Protein AF-A0A6N9D1F7-F1 (afdb_monomer_lite)

Secondary structure (DSSP, 8-state):
---THHHHHHHHHHHHHS-S------TT--THHHHHHHHHTGGG-TTS-HHHHHHHHHHHHT-S-HHHHHHHHHHHHHHHHHHHH--GGGTTT-----GGGSTTHHHHHHHHHHHHHHH-S-SSTT--SSGGG--HHHHHHHHHTT-HHHHHHHHHHHHHHHHHHH-TT-HHHHHHHHHT--TT-HHHHHHHHHHTT--SHHHHHHHHHHHH-TTS-HHHHHHHHHHHHHH--HHHHHHHHHHHT-SSS-HHHHHHHHHHHHTSTTHHHHSHHHHHHHHHHTT----TT--TTS-HHHHHHHHHHHHHHHHHHHHHHHHHS----

Radius of gyration: 22.06 Å; chains: 1; bounding box: 53×46×61 Å

Foldseek 3Di:
DDDCVVVVVVLVVLVVVQPDDQDDQPPPDDALRSLVCLLRPVQQHPVQDLVNVLVQLLCQLPDPDLSSNLSSLSSLLSNLVVLLVVDPVCPVRGDNRPNVPNPCPLVSLVVVLVVLCVVCVDLPVPPPDDCPPQDPVNLVVCVVVPDPSSSSVSSLLRSLSSCLQSPLPDVVSVVSLVSSDDPVCLLSSLVSCVSSVPLDPVNLVSLLVLLPPLPRPLSSNLSSLLSLLVNADPVSLVSLLVNLPDPSHDPLSNLSSLLSQLSHPCSCVVCVVSSVVSCVVVVNDDPPVPDSPPRSVVVSVSSVVVSVVVVVVVVVVVVPPPPPD

Structure (mmCIF, N/CA/C/O backbone):
data_AF-A0A6N9D1F7-F1
#
_entry.id   AF-A0A6N9D1F7-F1
#
loop_
_atom_site.group_PDB
_atom_site.id
_atom_site.type_symbol
_atom_site.label_atom_id
_atom_site.label_alt_id
_atom_site.label_comp_id
_atom_site.label_asym_id
_atom_site.label_entity_id
_atom_site.label_seq_id
_atom_site.pdbx_PDB_ins_code
_atom_site.Cartn_x
_atom_site.Cartn_y
_atom_site.Cartn_z
_atom_site.occupancy
_atom_site.B_iso_or_equiv
_atom_site.auth_seq_id
_atom_site.auth_comp_id
_atom_site.auth_asym_id
_atom_site.auth_atom_id
_atom_site.pdbx_PDB_model_num
ATOM 1 N N . MET A 1 1 ? 9.671 -14.430 15.927 1.00 27.45 1 MET A N 1
ATOM 2 C CA . MET A 1 1 ? 8.929 -14.343 14.648 1.00 27.45 1 MET A CA 1
ATOM 3 C C . MET A 1 1 ? 9.163 -12.955 14.088 1.00 27.45 1 MET A C 1
ATOM 5 O O . MET A 1 1 ? 8.880 -12.004 14.798 1.00 27.45 1 MET A O 1
ATOM 9 N N . LYS A 1 2 ? 9.780 -12.838 12.907 1.00 26.55 2 LYS A N 1
ATOM 10 C CA . LYS A 1 2 ? 10.193 -11.550 12.329 1.00 26.55 2 LYS A CA 1
ATOM 11 C C . LYS A 1 2 ? 9.071 -10.993 11.447 1.00 26.55 2 LYS A C 1
ATOM 13 O O . LYS A 1 2 ? 8.435 -11.732 10.705 1.00 26.55 2 LYS A O 1
ATOM 18 N N . THR A 1 3 ? 8.781 -9.721 11.667 1.00 33.97 3 THR A N 1
ATOM 19 C CA . THR A 1 3 ? 7.589 -8.962 11.274 1.00 33.97 3 THR A CA 1
ATOM 20 C C . THR A 1 3 ? 7.850 -8.156 9.992 1.00 33.97 3 THR A C 1
ATOM 22 O O . THR A 1 3 ? 8.957 -7.657 9.835 1.00 33.97 3 THR A O 1
ATOM 25 N N . PRO A 1 4 ? 6.829 -7.838 9.169 1.00 37.78 4 PRO A N 1
ATOM 26 C CA . PRO A 1 4 ? 6.913 -6.849 8.076 1.00 37.78 4 PRO A CA 1
ATOM 27 C C . PRO A 1 4 ? 7.159 -5.394 8.538 1.00 37.78 4 PRO A C 1
ATOM 29 O O . PRO A 1 4 ? 7.312 -4.499 7.710 1.00 37.78 4 PRO A O 1
ATOM 32 N N . LEU A 1 5 ? 7.270 -5.154 9.853 1.00 33.47 5 LEU A N 1
ATOM 33 C CA . LEU A 1 5 ? 7.917 -3.964 10.424 1.00 33.47 5 LEU A CA 1
ATOM 34 C C . LEU A 1 5 ? 9.378 -3.856 9.944 1.00 33.47 5 LEU A C 1
ATOM 36 O O . LEU A 1 5 ? 9.895 -2.757 9.782 1.00 33.47 5 LEU A O 1
ATOM 40 N N . PHE A 1 6 ? 10.014 -4.992 9.632 1.00 35.66 6 PHE A N 1
ATOM 41 C CA . PHE A 1 6 ? 11.364 -5.055 9.092 1.00 35.66 6 PHE A CA 1
ATOM 42 C C . PHE A 1 6 ? 11.462 -4.450 7.689 1.00 35.66 6 PHE A C 1
ATOM 44 O O . PHE A 1 6 ? 12.458 -3.809 7.418 1.00 35.66 6 PHE A O 1
ATOM 51 N N . ALA A 1 7 ? 10.437 -4.514 6.828 1.00 39.94 7 ALA A N 1
ATOM 52 C CA . ALA A 1 7 ? 10.482 -3.822 5.532 1.00 39.94 7 ALA A CA 1
ATOM 53 C C . ALA A 1 7 ? 10.553 -2.293 5.709 1.00 39.94 7 ALA A C 1
ATOM 55 O O . ALA A 1 7 ? 11.339 -1.627 5.044 1.00 39.94 7 ALA A O 1
ATOM 56 N N . TRP A 1 8 ? 9.808 -1.744 6.673 1.00 40.28 8 TRP A N 1
ATOM 57 C CA . TRP A 1 8 ? 9.836 -0.318 7.014 1.00 40.28 8 TRP A CA 1
ATOM 58 C C . TRP A 1 8 ? 11.120 0.083 7.743 1.00 40.28 8 TRP A C 1
ATOM 60 O O . TRP A 1 8 ? 11.687 1.125 7.435 1.00 40.28 8 TRP A O 1
ATOM 70 N N . ILE A 1 9 ? 11.621 -0.761 8.647 1.00 36.53 9 ILE A N 1
ATOM 71 C CA . ILE A 1 9 ? 12.899 -0.565 9.345 1.00 36.53 9 ILE A CA 1
ATOM 72 C C . ILE A 1 9 ? 14.085 -0.731 8.385 1.00 36.53 9 ILE A C 1
ATOM 74 O O . ILE A 1 9 ? 15.040 0.016 8.499 1.00 36.53 9 ILE A O 1
ATOM 78 N N . VAL A 1 10 ? 14.032 -1.628 7.399 1.00 42.12 10 VAL A N 1
ATOM 79 C CA . VAL A 1 10 ? 15.048 -1.782 6.344 1.00 42.12 10 VAL A CA 1
ATOM 80 C C . VAL A 1 10 ? 15.024 -0.587 5.403 1.00 42.12 10 VAL A C 1
ATOM 82 O O . VAL A 1 10 ? 16.100 -0.126 5.041 1.00 42.12 10 VAL A O 1
ATOM 85 N N . CYS A 1 11 ? 13.847 -0.038 5.073 1.00 44.38 11 CYS A N 1
ATOM 86 C CA . CYS A 1 11 ? 13.747 1.245 4.373 1.00 44.38 11 CYS A CA 1
ATOM 87 C C . CYS A 1 11 ? 14.360 2.378 5.211 1.00 44.38 11 CYS A C 1
ATOM 89 O O . CYS A 1 11 ? 15.150 3.157 4.694 1.00 44.38 11 CYS A O 1
ATOM 91 N N . LEU A 1 12 ? 14.050 2.451 6.511 1.00 39.06 12 LEU A N 1
ATOM 92 C CA . LEU A 1 12 ? 14.567 3.483 7.415 1.00 39.06 12 LEU A CA 1
ATOM 93 C C . LEU A 1 12 ? 16.089 3.361 7.622 1.00 39.06 12 LEU A C 1
ATOM 95 O O . LEU A 1 12 ? 16.799 4.358 7.577 1.00 39.06 12 LEU A O 1
ATOM 99 N N . ILE A 1 13 ? 16.604 2.141 7.794 1.00 43.03 13 ILE A N 1
ATOM 100 C CA . ILE A 1 13 ? 18.036 1.831 7.893 1.00 43.03 13 ILE A CA 1
ATOM 101 C C . ILE A 1 13 ? 18.727 2.112 6.554 1.00 43.03 13 ILE A C 1
ATOM 103 O O . ILE A 1 13 ? 19.803 2.690 6.565 1.00 43.03 13 ILE A O 1
ATOM 107 N N . HIS A 1 14 ? 18.118 1.802 5.404 1.00 46.50 14 HIS A N 1
ATOM 108 C CA . HIS A 1 14 ? 18.659 2.187 4.092 1.00 46.50 14 HIS A CA 1
ATOM 109 C C . HIS A 1 14 ? 18.759 3.706 3.940 1.00 46.50 14 HIS A C 1
ATOM 111 O O . HIS A 1 14 ? 19.813 4.205 3.551 1.00 46.50 14 HIS A O 1
ATOM 117 N N . ILE A 1 15 ? 17.705 4.443 4.310 1.00 45.25 15 ILE A N 1
ATOM 118 C CA . ILE A 1 15 ? 17.692 5.913 4.308 1.00 45.25 15 ILE A CA 1
ATOM 119 C C . ILE A 1 15 ? 18.819 6.457 5.195 1.00 45.25 15 ILE A C 1
ATOM 121 O O . ILE A 1 15 ? 19.563 7.335 4.764 1.00 45.25 15 ILE A O 1
ATOM 125 N N . LEU A 1 16 ? 18.987 5.910 6.402 1.00 39.16 16 LEU A N 1
ATOM 126 C CA . LEU A 1 16 ? 19.985 6.367 7.373 1.00 39.16 16 LEU A CA 1
ATOM 127 C C . LEU A 1 16 ? 21.424 5.935 7.032 1.00 39.16 16 LEU A C 1
ATOM 129 O O . LEU A 1 16 ? 22.361 6.650 7.380 1.00 39.16 16 LEU A O 1
ATOM 133 N N . CYS A 1 17 ? 21.623 4.803 6.351 1.00 42.62 17 CYS A N 1
ATOM 134 C CA . CYS A 1 17 ? 22.950 4.278 6.010 1.00 42.62 17 CYS A CA 1
ATOM 135 C C . CYS A 1 17 ? 23.521 4.823 4.691 1.00 42.62 17 CYS A C 1
ATOM 137 O O . CYS A 1 17 ? 24.739 4.819 4.540 1.00 42.62 17 CYS A O 1
ATOM 139 N N . TYR A 1 18 ? 22.688 5.307 3.761 1.00 48.69 18 TYR A N 1
ATOM 140 C CA . TYR A 1 18 ? 23.135 5.846 2.463 1.00 48.69 18 TYR A CA 1
ATOM 141 C C . TYR A 1 18 ? 23.166 7.383 2.385 1.00 48.69 18 TYR A C 1
ATOM 143 O O . TYR A 1 18 ? 23.443 7.950 1.329 1.00 48.69 18 TYR A O 1
ATOM 151 N N . HIS A 1 19 ? 22.952 8.083 3.505 1.00 43.84 19 HIS A N 1
ATOM 152 C CA . HIS A 1 19 ? 23.178 9.528 3.601 1.00 43.84 19 HIS A CA 1
ATOM 153 C C . HIS A 1 19 ? 24.676 9.853 3.635 1.00 43.84 19 HIS A C 1
ATOM 155 O O . HIS A 1 19 ? 25.270 10.086 4.687 1.00 43.84 19 HIS A O 1
ATOM 161 N N . GLY A 1 20 ? 25.287 9.883 2.457 1.00 41.75 20 GLY A N 1
ATOM 162 C CA . GLY A 1 20 ? 26.641 10.381 2.282 1.00 41.75 20 GLY A CA 1
ATOM 163 C C . GLY A 1 20 ? 27.305 9.751 1.080 1.00 41.75 20 GLY A C 1
ATOM 164 O O . GLY A 1 20 ? 27.960 8.730 1.241 1.00 41.75 20 GLY A O 1
ATOM 165 N N . LEU A 1 21 ? 27.103 10.362 -0.088 1.00 42.28 21 LEU A N 1
ATOM 166 C CA . LEU A 1 21 ? 28.029 10.517 -1.219 1.00 42.28 21 LEU A CA 1
ATOM 167 C C . LEU A 1 21 ? 27.166 10.925 -2.424 1.00 42.28 21 LEU A C 1
ATOM 169 O O . LEU A 1 21 ? 26.462 10.082 -2.970 1.00 42.28 21 LEU A O 1
ATOM 173 N N . SER A 1 22 ? 27.182 12.210 -2.803 1.00 43.94 22 SER A N 1
ATOM 174 C CA . SER A 1 22 ? 26.709 12.581 -4.140 1.00 43.94 22 SER A CA 1
ATOM 175 C C . SER A 1 22 ? 27.707 12.011 -5.140 1.00 43.94 22 SER A C 1
ATOM 177 O O . SER A 1 22 ? 28.925 12.142 -4.960 1.00 43.94 22 SER A O 1
ATOM 179 N N . GLN A 1 23 ? 27.201 11.277 -6.121 1.00 52.59 23 GLN A N 1
ATOM 180 C CA . GLN A 1 23 ? 27.995 10.811 -7.242 1.00 52.59 23 GLN A CA 1
ATOM 181 C C . GLN A 1 23 ? 27.164 11.036 -8.494 1.00 52.59 23 GLN A C 1
ATOM 183 O O . GLN A 1 23 ? 26.049 10.528 -8.601 1.00 52.59 23 GLN A O 1
ATOM 188 N N . GLU A 1 24 ? 27.744 11.757 -9.454 1.00 61.41 24 GLU A N 1
ATOM 189 C CA . GLU A 1 24 ? 27.339 11.689 -10.856 1.00 61.41 24 GLU A CA 1
ATOM 190 C C . GLU A 1 24 ? 27.021 10.230 -11.221 1.00 61.41 24 GLU A C 1
ATOM 192 O O . GLU A 1 24 ? 27.699 9.324 -10.724 1.00 61.41 24 GLU A O 1
ATOM 197 N N . ILE A 1 25 ? 25.993 10.001 -12.057 1.00 68.62 25 ILE A N 1
ATOM 198 C CA . ILE A 1 25 ? 25.577 8.649 -12.478 1.00 68.62 25 ILE A CA 1
ATOM 199 C C . ILE A 1 25 ? 26.843 7.852 -12.807 1.00 68.62 25 ILE A C 1
ATOM 201 O O . ILE A 1 25 ? 27.534 8.232 -13.757 1.00 68.62 25 ILE A O 1
ATOM 205 N N . PRO A 1 26 ? 27.175 6.793 -12.042 1.00 74.50 26 PRO A N 1
ATOM 206 C CA . PRO A 1 26 ? 28.451 6.126 -12.222 1.00 74.50 26 PRO A CA 1
ATOM 207 C C . PRO A 1 26 ? 28.580 5.657 -13.672 1.00 74.50 26 PRO A C 1
ATOM 209 O O . PRO A 1 26 ? 27.752 4.883 -14.154 1.00 74.50 26 PRO A O 1
ATOM 212 N N . GLU A 1 27 ? 29.599 6.153 -14.383 1.00 71.69 27 GLU A N 1
ATOM 213 C CA . GLU A 1 27 ? 29.746 5.986 -15.842 1.00 71.69 27 GLU A CA 1
ATOM 214 C C . GLU A 1 27 ? 29.796 4.509 -16.285 1.00 71.69 27 GLU A C 1
ATOM 216 O O . GLU A 1 27 ? 29.627 4.183 -17.460 1.00 71.69 27 GLU A O 1
ATOM 221 N N . ASN A 1 28 ? 30.036 3.603 -15.336 1.00 76.81 28 ASN A N 1
ATOM 222 C CA . ASN A 1 28 ? 30.137 2.166 -15.527 1.00 76.81 28 ASN A CA 1
ATOM 223 C C . ASN A 1 28 ? 28.837 1.386 -15.262 1.00 76.81 28 ASN A C 1
ATOM 225 O O . ASN A 1 28 ? 28.817 0.188 -15.544 1.00 76.81 28 ASN A O 1
ATOM 229 N N . LEU A 1 29 ? 27.774 2.006 -14.739 1.00 80.81 29 LEU A N 1
ATOM 230 C CA . LEU A 1 29 ? 26.524 1.293 -14.468 1.00 80.81 29 LEU A CA 1
ATOM 231 C C . LEU A 1 29 ? 25.709 1.092 -15.746 1.00 80.81 29 LEU A C 1
ATOM 233 O O . LEU A 1 29 ? 25.303 2.041 -16.415 1.00 80.81 29 LEU A O 1
ATOM 237 N N . GLN A 1 30 ? 25.440 -0.171 -16.071 1.00 79.94 30 GLN A N 1
ATOM 238 C CA . GLN A 1 30 ? 24.643 -0.574 -17.228 1.00 79.94 30 GLN A CA 1
ATOM 239 C C . GLN A 1 30 ? 23.742 -1.761 -16.876 1.00 79.94 30 GLN A C 1
ATOM 241 O O . GLN A 1 30 ? 23.979 -2.485 -15.909 1.00 79.94 30 GLN A O 1
ATOM 246 N N . GLY A 1 31 ? 22.702 -1.979 -17.683 1.00 83.25 31 GLY A N 1
ATOM 247 C CA . GLY A 1 31 ? 21.787 -3.105 -17.498 1.00 83.25 31 GLY A CA 1
ATOM 248 C C . GLY A 1 31 ? 21.091 -3.066 -16.135 1.00 83.25 31 GLY A C 1
ATOM 249 O O . GLY A 1 31 ? 20.647 -2.009 -15.699 1.00 83.25 31 GLY A O 1
ATOM 250 N N . ILE A 1 32 ? 20.988 -4.216 -15.467 1.00 81.44 32 ILE A N 1
ATOM 251 C CA . ILE A 1 32 ? 20.268 -4.384 -14.190 1.00 81.44 32 ILE A CA 1
ATOM 252 C C . ILE A 1 32 ? 20.849 -3.494 -13.080 1.00 81.44 32 ILE A C 1
ATOM 254 O O . ILE A 1 32 ? 20.089 -2.876 -12.336 1.00 81.44 32 ILE A O 1
ATOM 258 N N . GLU A 1 33 ? 22.178 -3.375 -13.004 1.00 79.88 33 GLU A N 1
ATOM 259 C CA . GLU A 1 33 ? 22.868 -2.643 -11.931 1.00 79.88 33 GLU A CA 1
ATOM 260 C C . GLU A 1 33 ? 22.496 -1.154 -11.904 1.00 79.88 33 GLU A C 1
ATOM 262 O O . GLU A 1 33 ? 22.433 -0.550 -10.835 1.00 79.88 33 GLU A O 1
ATOM 267 N N . LEU A 1 34 ? 22.184 -0.572 -13.068 1.00 82.62 34 LEU A N 1
ATOM 268 C CA . LEU A 1 34 ? 21.712 0.807 -13.171 1.00 82.62 34 LEU A CA 1
ATOM 269 C C . LEU A 1 34 ? 20.355 0.997 -12.479 1.00 82.62 34 LEU A C 1
ATOM 271 O O . LEU A 1 34 ? 20.169 1.963 -11.744 1.00 82.62 34 LEU A O 1
ATOM 275 N N . TYR A 1 35 ? 19.404 0.086 -12.686 1.00 83.38 35 TYR A N 1
ATOM 276 C CA . TYR A 1 35 ? 18.068 0.198 -12.089 1.00 83.38 35 TYR A CA 1
ATOM 277 C C . TYR A 1 35 ? 18.078 -0.138 -10.597 1.00 83.38 35 TYR A C 1
ATOM 279 O O . TYR A 1 35 ? 17.362 0.500 -9.823 1.00 83.38 35 TYR A O 1
ATOM 287 N N . ASP A 1 36 ? 18.939 -1.067 -10.179 1.00 78.50 36 ASP A N 1
ATOM 288 C CA . ASP A 1 36 ? 19.201 -1.314 -8.762 1.00 78.50 36 ASP A CA 1
ATOM 289 C C . ASP A 1 36 ? 19.768 -0.056 -8.095 1.00 78.50 36 ASP A C 1
ATOM 291 O O . ASP A 1 36 ? 19.259 0.376 -7.060 1.00 78.50 36 ASP A O 1
ATOM 295 N N . TRP A 1 37 ? 20.768 0.587 -8.706 1.00 84.94 37 TRP A N 1
ATOM 296 C CA . TRP A 1 37 ? 21.299 1.859 -8.218 1.00 84.94 37 TRP A CA 1
ATOM 297 C C . TRP A 1 37 ? 20.224 2.945 -8.160 1.00 84.94 37 TRP A C 1
ATOM 299 O O . TRP A 1 37 ? 20.139 3.665 -7.162 1.00 84.94 37 TRP A O 1
ATOM 309 N N . ILE A 1 38 ? 19.345 3.016 -9.168 1.00 81.88 38 ILE A N 1
ATOM 310 C CA . ILE A 1 38 ? 18.218 3.948 -9.140 1.00 81.88 38 ILE A CA 1
ATOM 311 C C . ILE A 1 38 ? 17.366 3.715 -7.899 1.00 81.88 38 ILE A C 1
ATOM 313 O O . ILE A 1 38 ? 17.157 4.659 -7.146 1.00 81.88 38 ILE A O 1
ATOM 317 N N . GLY A 1 39 ? 16.919 2.480 -7.662 1.00 75.50 39 GLY A N 1
ATOM 318 C CA . GLY A 1 39 ? 16.033 2.143 -6.548 1.00 75.50 39 GLY A CA 1
ATOM 319 C C . GLY A 1 39 ? 16.605 2.433 -5.156 1.00 75.50 39 GLY A C 1
ATOM 320 O O . GLY A 1 39 ? 15.830 2.636 -4.226 1.00 75.50 39 GLY A O 1
ATOM 321 N N . HIS A 1 40 ? 17.931 2.479 -5.004 1.00 75.31 40 HIS A N 1
ATOM 322 C CA . HIS A 1 40 ? 18.575 2.592 -3.689 1.00 75.31 40 HIS A CA 1
ATOM 323 C C . HIS A 1 40 ? 19.302 3.919 -3.451 1.00 75.31 40 HIS A C 1
ATOM 325 O O . HIS A 1 40 ? 19.433 4.330 -2.302 1.00 75.31 40 HIS A O 1
ATOM 331 N N . GLN A 1 41 ? 19.796 4.579 -4.500 1.00 79.50 41 GLN A N 1
ATOM 332 C CA . GLN A 1 41 ? 20.660 5.759 -4.372 1.00 79.50 41 GLN A CA 1
ATOM 333 C C . GLN A 1 41 ? 20.123 6.945 -5.166 1.00 79.50 41 GLN A C 1
ATOM 335 O O . GLN A 1 41 ? 19.963 8.034 -4.608 1.00 79.50 41 GLN A O 1
ATOM 340 N N . ALA A 1 42 ? 19.755 6.735 -6.435 1.00 79.62 42 ALA A N 1
ATOM 341 C CA . ALA A 1 42 ? 19.321 7.846 -7.276 1.00 79.62 42 ALA A CA 1
ATOM 342 C C . ALA A 1 42 ? 18.046 8.510 -6.757 1.00 79.62 42 ALA A C 1
ATOM 344 O O . ALA A 1 42 ? 17.860 9.692 -6.992 1.00 79.62 42 ALA A O 1
ATOM 345 N N . ILE A 1 43 ? 17.166 7.812 -6.028 1.00 76.31 43 ILE A N 1
ATOM 346 C CA . ILE A 1 43 ? 15.931 8.414 -5.484 1.00 76.31 43 ILE A CA 1
ATOM 347 C C . ILE A 1 43 ? 16.232 9.635 -4.611 1.00 76.31 43 ILE A C 1
ATOM 349 O O . ILE A 1 43 ? 15.527 10.636 -4.722 1.00 76.31 43 ILE A O 1
ATOM 353 N N . SER A 1 44 ? 17.293 9.584 -3.809 1.00 76.12 44 SER A N 1
ATOM 354 C CA . SER A 1 44 ? 17.713 10.667 -2.913 1.00 76.12 44 SER A CA 1
ATOM 355 C C . SER A 1 44 ? 18.738 11.630 -3.520 1.00 76.12 44 SER A C 1
ATOM 357 O O . SER A 1 44 ? 19.063 12.632 -2.891 1.00 76.12 44 SER A O 1
ATOM 359 N N . ASP A 1 45 ? 19.251 11.353 -4.721 1.00 80.88 45 ASP A N 1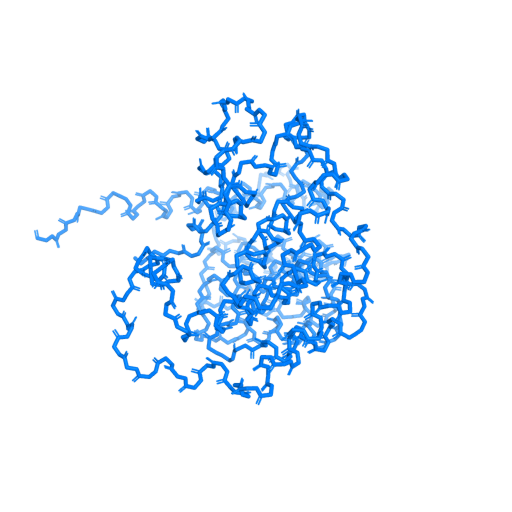
ATOM 360 C CA . ASP A 1 45 ? 20.345 12.133 -5.305 1.00 80.88 45 ASP A CA 1
ATOM 361 C C . ASP A 1 45 ? 19.871 13.417 -6.012 1.00 80.88 45 ASP A C 1
ATOM 363 O O . ASP A 1 45 ? 19.277 13.380 -7.092 1.00 80.88 45 ASP A O 1
ATOM 367 N N . VAL A 1 46 ? 20.160 14.577 -5.419 1.00 78.56 46 VAL A N 1
ATOM 368 C CA . VAL A 1 46 ? 19.791 15.899 -5.959 1.00 78.56 46 VAL A CA 1
ATOM 369 C C . VAL A 1 46 ? 20.410 16.205 -7.326 1.00 78.56 46 VAL A C 1
ATOM 371 O O . VAL A 1 46 ? 19.870 17.043 -8.048 1.00 78.56 46 VAL A O 1
ATOM 374 N N . GLU A 1 47 ? 21.514 15.550 -7.689 1.00 84.00 47 GLU A N 1
ATOM 375 C CA . GLU A 1 47 ? 22.218 15.777 -8.955 1.00 84.00 47 GLU A CA 1
ATOM 376 C C . GLU A 1 47 ? 21.529 15.057 -10.123 1.00 84.00 47 GLU A C 1
ATOM 378 O O . GLU A 1 47 ? 21.594 15.503 -11.272 1.00 84.00 47 GLU A O 1
ATOM 383 N N . VAL A 1 48 ? 20.785 13.983 -9.841 1.00 84.12 48 VAL A N 1
ATOM 384 C CA . VAL A 1 48 ? 20.011 13.266 -10.857 1.00 84.12 48 VAL A CA 1
ATOM 385 C C . VAL A 1 48 ? 18.729 14.035 -11.153 1.00 84.12 48 VAL A C 1
ATOM 387 O O . VAL A 1 48 ? 17.797 14.069 -10.345 1.00 84.12 48 VAL A O 1
ATOM 390 N N . SER A 1 49 ? 18.641 14.630 -12.342 1.00 88.69 49 SER A N 1
ATOM 391 C CA . SER A 1 49 ? 17.436 15.346 -12.767 1.00 88.69 49 SER A CA 1
ATOM 392 C C . SER A 1 49 ? 16.241 14.399 -12.974 1.00 88.69 49 SER A C 1
ATOM 394 O O . SER A 1 49 ? 16.403 13.224 -13.314 1.00 88.69 49 SER A O 1
ATOM 396 N N . ASN A 1 50 ? 15.016 14.915 -12.815 1.00 89.44 50 ASN A N 1
ATOM 397 C CA . ASN A 1 50 ? 13.801 14.150 -13.125 1.00 89.44 50 ASN A CA 1
ATOM 398 C C . ASN A 1 50 ? 13.727 13.753 -14.608 1.00 89.44 50 ASN A C 1
ATOM 400 O O . ASN A 1 50 ? 13.263 12.662 -14.910 1.00 89.44 50 ASN A O 1
ATOM 404 N N . GLU A 1 51 ? 14.210 14.595 -15.525 1.00 91.12 51 GLU A N 1
ATOM 405 C CA . GLU A 1 51 ? 14.232 14.295 -16.963 1.00 91.12 51 GLU A CA 1
ATOM 406 C C . GLU A 1 51 ? 15.140 13.099 -17.270 1.00 91.12 51 GLU A C 1
ATOM 408 O O . GLU A 1 51 ? 14.728 12.158 -17.952 1.00 91.12 51 GLU A O 1
ATOM 413 N N . THR A 1 52 ? 16.349 13.095 -16.701 1.00 90.50 52 THR A N 1
ATOM 414 C CA . THR A 1 52 ? 17.308 11.993 -16.836 1.00 90.50 52 THR A CA 1
ATOM 415 C C . THR A 1 52 ? 16.740 10.703 -16.253 1.00 90.50 52 THR A C 1
ATOM 417 O O . THR A 1 52 ? 16.724 9.676 -16.929 1.00 90.50 52 THR A O 1
ATOM 420 N N . LEU A 1 53 ? 16.223 10.759 -15.022 1.00 90.94 53 LEU A N 1
ATOM 421 C CA . LEU A 1 53 ? 15.634 9.601 -14.354 1.00 90.94 53 LEU A CA 1
ATOM 422 C C . LEU A 1 53 ? 14.451 9.029 -15.147 1.00 90.94 53 LEU A C 1
ATOM 424 O O . LEU A 1 53 ? 14.392 7.824 -15.383 1.00 90.94 53 LEU A O 1
ATOM 428 N N . ASN A 1 54 ? 13.530 9.891 -15.581 1.00 93.31 54 ASN A N 1
ATOM 429 C CA . ASN A 1 54 ? 12.345 9.485 -16.330 1.00 93.31 54 ASN A CA 1
ATOM 430 C C . ASN A 1 54 ? 12.722 8.849 -17.669 1.00 93.31 54 ASN A C 1
ATOM 432 O O . ASN A 1 54 ? 12.149 7.824 -18.018 1.00 93.31 54 ASN A O 1
ATOM 436 N N . SER A 1 55 ? 13.725 9.391 -18.365 1.00 91.44 55 SER A N 1
ATOM 437 C CA . SER A 1 55 ? 14.220 8.825 -19.626 1.00 91.44 55 SER A CA 1
ATOM 438 C C . SER A 1 55 ? 14.801 7.417 -19.438 1.00 91.44 55 SER A C 1
ATOM 440 O O . SER A 1 55 ? 14.539 6.525 -20.244 1.00 91.44 55 SER A O 1
ATOM 442 N N . ILE A 1 56 ? 15.561 7.187 -18.358 1.00 92.12 56 ILE A N 1
ATOM 443 C CA . ILE A 1 56 ? 16.125 5.861 -18.048 1.00 92.12 56 ILE A CA 1
ATOM 444 C C . ILE A 1 56 ? 15.009 4.865 -17.709 1.00 92.12 56 ILE A C 1
ATOM 446 O O . ILE A 1 56 ? 14.986 3.754 -18.234 1.00 92.12 56 ILE A O 1
ATOM 450 N N . LEU A 1 57 ? 14.062 5.261 -16.856 1.00 92.31 57 LEU A N 1
ATOM 451 C CA . LEU A 1 57 ? 12.937 4.407 -16.467 1.00 92.31 57 LEU A CA 1
ATOM 452 C C . LEU A 1 57 ? 12.011 4.100 -17.654 1.00 92.31 57 LEU A C 1
ATOM 454 O O . LEU A 1 57 ? 11.545 2.972 -17.789 1.00 92.31 57 LEU A O 1
ATOM 458 N N . GLU A 1 58 ? 11.773 5.067 -18.540 1.00 94.19 58 GLU A N 1
ATOM 459 C CA . GLU A 1 58 ? 11.018 4.862 -19.777 1.00 94.19 58 GLU A CA 1
ATOM 460 C C . GLU A 1 58 ? 11.707 3.843 -20.691 1.00 94.19 58 GLU A C 1
ATOM 462 O O . GLU A 1 58 ? 11.059 2.916 -21.184 1.00 94.19 58 GLU A O 1
ATOM 467 N N . ALA A 1 59 ? 13.024 3.967 -20.885 1.00 92.69 59 ALA A N 1
ATOM 468 C CA . ALA A 1 59 ? 13.796 3.007 -21.668 1.00 92.69 59 ALA A CA 1
ATOM 469 C C . ALA A 1 59 ? 13.728 1.595 -21.062 1.00 92.69 59 ALA A C 1
ATOM 471 O O . ALA A 1 59 ? 13.535 0.618 -21.785 1.00 92.69 59 ALA A O 1
ATOM 472 N N . GLY A 1 60 ? 13.821 1.487 -19.735 1.00 91.44 60 GLY A N 1
ATOM 473 C CA . GLY A 1 60 ? 13.736 0.218 -19.020 1.00 91.44 60 GLY A CA 1
ATOM 474 C C . GLY A 1 60 ? 12.365 -0.455 -19.103 1.00 91.44 60 GLY A C 1
ATOM 475 O O . GLY A 1 60 ? 12.281 -1.664 -19.322 1.00 91.44 60 GLY A O 1
ATOM 476 N N . LEU A 1 61 ? 11.279 0.321 -19.012 1.00 91.56 61 LEU A N 1
ATOM 477 C CA . LEU A 1 61 ? 9.908 -0.183 -19.160 1.00 91.56 61 LEU A CA 1
ATOM 478 C C . LEU A 1 61 ? 9.641 -0.734 -20.564 1.00 91.56 61 LEU A C 1
ATOM 480 O O . LEU A 1 61 ? 8.953 -1.748 -20.701 1.00 91.56 61 LEU A O 1
ATOM 484 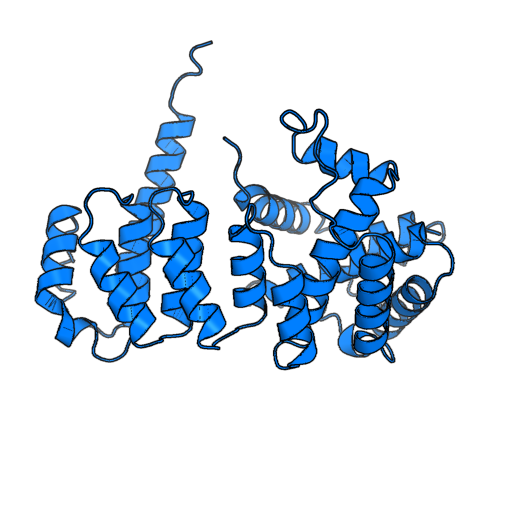N N . ASN A 1 62 ? 10.195 -0.075 -21.583 1.00 91.44 62 ASN A N 1
ATOM 485 C CA . ASN A 1 62 ? 10.047 -0.444 -22.991 1.00 91.44 62 ASN A CA 1
ATOM 486 C C . ASN A 1 62 ? 11.083 -1.477 -23.470 1.00 91.44 62 ASN A C 1
ATOM 488 O O . ASN A 1 62 ? 11.091 -1.833 -24.648 1.00 91.44 62 ASN A O 1
ATOM 492 N N . SER A 1 63 ? 11.961 -1.952 -22.584 1.00 90.31 63 SER A N 1
ATOM 493 C CA . SER A 1 63 ? 12.976 -2.946 -22.924 1.00 90.31 63 SER A CA 1
ATOM 494 C C . SER A 1 63 ? 12.347 -4.287 -23.311 1.00 90.31 63 SER A C 1
ATOM 496 O O . SER A 1 63 ? 11.444 -4.786 -22.638 1.00 90.31 63 SER A O 1
ATOM 498 N N . GLU A 1 64 ? 12.872 -4.918 -24.364 1.00 88.88 64 GLU A N 1
ATOM 499 C CA . GLU A 1 64 ? 12.551 -6.314 -24.701 1.00 88.88 64 GLU A CA 1
ATOM 500 C C . GLU A 1 64 ? 13.205 -7.308 -23.722 1.00 88.88 64 GLU A C 1
ATOM 502 O O . GLU A 1 64 ? 12.766 -8.456 -23.599 1.00 88.88 64 GLU A O 1
ATOM 507 N N . ASP A 1 65 ? 14.241 -6.866 -23.003 1.00 87.19 65 ASP A N 1
ATOM 508 C CA . ASP A 1 65 ? 14.876 -7.636 -21.940 1.00 87.19 65 ASP A CA 1
ATOM 509 C C . ASP A 1 65 ? 14.014 -7.585 -20.669 1.00 87.19 65 ASP A C 1
ATOM 511 O O . ASP A 1 65 ? 13.903 -6.554 -19.993 1.00 87.19 65 ASP A O 1
ATOM 515 N N . ARG A 1 66 ? 13.420 -8.735 -20.328 1.00 83.56 66 ARG A N 1
ATOM 516 C CA . ARG A 1 66 ? 12.562 -8.904 -19.147 1.00 83.56 66 ARG A CA 1
ATOM 517 C C . ARG A 1 66 ? 13.284 -8.619 -17.836 1.00 83.56 66 ARG A C 1
ATOM 519 O O . ARG A 1 66 ? 12.628 -8.231 -16.871 1.00 83.56 66 ARG A O 1
ATOM 526 N N . ASP A 1 67 ? 14.595 -8.814 -17.776 1.00 81.81 67 ASP A N 1
ATOM 527 C CA . ASP A 1 67 ? 15.360 -8.601 -16.553 1.00 81.81 67 ASP A CA 1
ATOM 528 C C . ASP A 1 67 ? 15.553 -7.106 -16.310 1.00 81.81 67 ASP A C 1
ATOM 530 O O . ASP A 1 67 ? 15.344 -6.633 -15.192 1.00 81.81 67 ASP A O 1
ATOM 534 N N . ILE A 1 68 ? 15.811 -6.350 -17.380 1.00 85.38 68 ILE A N 1
ATOM 535 C CA . ILE A 1 68 ? 15.807 -4.883 -17.358 1.00 85.38 68 ILE A CA 1
ATOM 536 C C . ILE A 1 68 ? 14.419 -4.354 -16.980 1.00 85.38 68 ILE A C 1
ATOM 538 O O . ILE A 1 68 ? 14.309 -3.516 -16.082 1.00 85.38 68 ILE A O 1
ATOM 542 N N . GLN A 1 69 ? 13.351 -4.865 -17.598 1.00 87.44 69 GLN A N 1
ATOM 543 C CA . GLN A 1 69 ? 11.986 -4.441 -17.273 1.00 87.44 69 GLN A CA 1
ATOM 544 C C . GLN A 1 69 ? 11.643 -4.735 -15.802 1.00 87.44 69 GLN A C 1
ATOM 546 O O . GLN A 1 69 ? 11.096 -3.880 -15.107 1.00 87.44 69 GLN A O 1
ATOM 551 N N . SER A 1 70 ? 12.022 -5.907 -15.284 1.00 83.38 70 SER A N 1
ATOM 552 C CA . SER A 1 70 ? 11.821 -6.276 -13.878 1.00 83.38 70 SER A CA 1
ATOM 553 C C . SER A 1 70 ? 12.599 -5.372 -12.917 1.00 83.38 70 SER A C 1
ATOM 555 O O . SER A 1 70 ? 12.045 -4.945 -11.903 1.00 83.38 70 SER A O 1
ATOM 557 N N . ALA A 1 71 ? 13.862 -5.063 -13.219 1.00 82.62 71 ALA A N 1
ATOM 558 C CA . ALA A 1 71 ? 14.674 -4.162 -12.402 1.00 82.62 71 ALA A CA 1
ATOM 559 C C . ALA A 1 71 ? 14.092 -2.736 -12.407 1.00 82.62 71 ALA A C 1
ATOM 561 O O . ALA A 1 71 ? 13.989 -2.092 -11.364 1.00 82.62 71 ALA A O 1
ATOM 562 N N . THR A 1 72 ? 13.585 -2.291 -13.560 1.00 88.75 72 THR A N 1
ATOM 563 C CA . THR A 1 72 ? 12.875 -1.011 -13.707 1.00 88.75 72 THR A CA 1
ATOM 564 C C . THR A 1 72 ? 11.618 -0.948 -12.842 1.00 88.75 72 THR A C 1
ATOM 566 O O . THR A 1 72 ? 11.382 0.046 -12.155 1.00 88.75 72 THR A O 1
ATOM 569 N N . LEU A 1 73 ? 10.819 -2.021 -12.822 1.00 88.00 73 LEU A N 1
ATOM 570 C CA . LEU A 1 73 ? 9.667 -2.120 -11.926 1.00 88.00 73 LEU A CA 1
ATOM 571 C C . LEU A 1 73 ? 10.103 -2.039 -10.459 1.00 88.00 73 LEU A C 1
ATOM 573 O O . LEU A 1 73 ? 9.475 -1.319 -9.689 1.00 88.00 73 LEU A O 1
ATOM 577 N N . GLY A 1 74 ? 11.191 -2.716 -10.077 1.00 83.12 74 GLY A N 1
ATOM 578 C CA . GLY A 1 74 ? 11.778 -2.617 -8.737 1.00 83.12 74 GLY A CA 1
ATOM 579 C C . GLY A 1 74 ? 12.143 -1.181 -8.352 1.00 83.12 74 GLY A C 1
ATOM 580 O O . GLY A 1 74 ? 11.756 -0.718 -7.279 1.00 83.12 74 GLY A O 1
ATOM 581 N N . ALA A 1 75 ? 12.800 -0.446 -9.250 1.00 85.19 75 ALA A N 1
ATOM 582 C CA . ALA A 1 75 ? 13.124 0.966 -9.056 1.00 85.19 75 ALA A CA 1
ATOM 583 C C . ALA A 1 75 ? 11.865 1.833 -8.859 1.00 85.19 75 ALA A C 1
ATOM 585 O O . ALA A 1 75 ? 11.792 2.625 -7.917 1.00 85.19 75 ALA A O 1
ATOM 586 N N . LEU A 1 76 ? 10.834 1.642 -9.691 1.00 88.56 76 LEU A N 1
ATOM 587 C CA . LEU A 1 76 ? 9.543 2.325 -9.541 1.00 88.56 76 LEU A CA 1
ATOM 588 C C . LEU A 1 76 ? 8.851 1.974 -8.216 1.00 88.56 76 LEU A C 1
ATOM 590 O O . LEU A 1 76 ? 8.249 2.851 -7.595 1.00 88.56 76 LEU A O 1
ATOM 594 N N . ALA A 1 77 ? 8.956 0.720 -7.764 1.00 84.38 77 ALA A N 1
ATOM 595 C CA . ALA A 1 77 ? 8.441 0.273 -6.472 1.00 84.38 77 ALA A CA 1
ATOM 596 C C . ALA A 1 77 ? 9.068 1.079 -5.337 1.00 84.38 77 ALA A C 1
ATOM 598 O O . ALA A 1 77 ? 8.349 1.637 -4.510 1.00 84.38 77 ALA A O 1
ATOM 599 N N . TRP A 1 78 ? 10.395 1.195 -5.334 1.00 80.62 78 TRP A N 1
ATOM 600 C CA . TRP A 1 78 ? 11.110 1.979 -4.337 1.00 80.62 78 TRP A CA 1
ATOM 601 C C . TRP A 1 78 ? 10.671 3.440 -4.361 1.00 80.62 78 TRP A C 1
ATOM 603 O O . TRP A 1 78 ? 10.266 3.965 -3.327 1.00 80.62 78 TRP A O 1
ATOM 613 N N . ILE A 1 79 ? 10.614 4.070 -5.538 1.00 84.81 79 ILE A N 1
ATOM 614 C CA . ILE A 1 79 ? 10.125 5.453 -5.670 1.00 84.81 79 ILE A CA 1
ATOM 615 C C . ILE A 1 79 ? 8.706 5.589 -5.098 1.00 84.81 79 ILE A C 1
ATOM 617 O O . ILE A 1 79 ? 8.399 6.566 -4.412 1.00 84.81 79 ILE A O 1
ATOM 621 N N . SER A 1 80 ? 7.841 4.597 -5.331 1.00 83.38 80 SER A N 1
ATOM 622 C CA . SER A 1 80 ? 6.480 4.583 -4.793 1.00 83.38 80 SER A CA 1
ATOM 623 C C . SER A 1 80 ? 6.452 4.490 -3.261 1.00 83.38 80 SER A C 1
ATOM 625 O O . SER A 1 80 ? 5.714 5.234 -2.615 1.00 83.38 80 SER A O 1
ATOM 627 N N . VAL A 1 81 ? 7.319 3.663 -2.663 1.00 78.81 81 VAL A N 1
ATOM 628 C CA . VAL A 1 81 ? 7.472 3.549 -1.206 1.00 78.81 81 VAL A CA 1
ATOM 629 C C . VAL A 1 81 ? 7.865 4.900 -0.625 1.00 78.81 81 VAL A C 1
ATOM 631 O O . VAL A 1 81 ? 7.152 5.419 0.235 1.00 78.81 81 VAL A O 1
ATOM 634 N N . TYR A 1 82 ? 8.921 5.513 -1.154 1.00 77.56 82 TYR A N 1
ATOM 635 C CA . TYR A 1 82 ? 9.384 6.819 -0.702 1.00 77.56 82 TYR A CA 1
ATOM 636 C C . TYR A 1 82 ? 8.305 7.909 -0.836 1.00 77.56 82 TYR A C 1
ATOM 638 O O . TYR A 1 82 ? 8.076 8.674 0.101 1.00 77.56 82 TYR A O 1
ATOM 646 N N . LYS A 1 83 ? 7.565 7.942 -1.954 1.00 82.50 83 LYS A N 1
ATOM 647 C CA . LYS A 1 83 ? 6.440 8.876 -2.140 1.00 82.50 83 LYS A CA 1
ATOM 648 C C . LYS A 1 83 ? 5.314 8.632 -1.129 1.00 82.50 83 LYS A C 1
ATOM 650 O O . LYS A 1 83 ? 4.720 9.587 -0.634 1.00 82.50 83 LYS A O 1
ATOM 655 N N . SER A 1 84 ? 5.025 7.372 -0.799 1.00 75.31 84 SER A N 1
ATOM 656 C CA . SER A 1 84 ? 3.963 7.006 0.148 1.00 75.31 84 SER A CA 1
ATOM 657 C C . SER A 1 84 ? 4.286 7.355 1.605 1.00 75.31 84 SER A C 1
ATOM 659 O O . SER A 1 84 ? 3.367 7.560 2.399 1.00 75.31 84 SER A O 1
ATOM 661 N N . MET A 1 85 ? 5.575 7.443 1.950 1.00 70.44 85 MET A N 1
ATOM 662 C CA . MET A 1 85 ? 6.033 7.738 3.306 1.00 70.44 85 MET A CA 1
ATOM 663 C C . MET A 1 85 ? 5.700 9.168 3.747 1.00 70.44 85 MET A C 1
ATOM 665 O O . MET A 1 85 ? 5.523 9.380 4.943 1.00 70.44 85 MET A O 1
ATOM 669 N N . ASN A 1 86 ? 5.562 10.116 2.806 1.00 64.81 86 ASN A N 1
ATOM 670 C CA . ASN A 1 86 ? 5.146 11.505 3.056 1.00 64.81 86 ASN A CA 1
ATOM 671 C C . ASN A 1 86 ? 5.775 12.093 4.337 1.00 64.81 86 ASN A C 1
ATOM 673 O O . ASN A 1 86 ? 5.044 12.553 5.211 1.00 64.81 86 ASN A O 1
ATOM 677 N N . LEU A 1 87 ? 7.104 11.980 4.476 1.00 62.44 87 LEU A N 1
ATOM 678 C CA . LEU A 1 87 ? 7.859 12.310 5.691 1.00 62.44 87 LEU A CA 1
ATOM 679 C C . LEU A 1 87 ? 8.159 13.818 5.750 1.00 62.44 87 LEU A C 1
ATOM 681 O O . LEU A 1 87 ? 9.174 14.242 5.195 1.00 62.44 87 LEU A O 1
ATOM 685 N N . PRO A 1 88 ? 7.352 14.636 6.454 1.00 53.12 88 PRO A N 1
ATOM 686 C CA . PRO A 1 88 ? 7.477 16.097 6.406 1.00 53.12 88 PRO A CA 1
ATOM 687 C C . PRO A 1 88 ? 8.764 16.577 7.092 1.00 53.12 88 PRO A C 1
ATOM 689 O O . PRO A 1 88 ? 9.348 17.597 6.742 1.00 53.12 88 PRO A O 1
ATOM 692 N N . GLU A 1 89 ? 9.250 15.807 8.068 1.00 52.78 89 GLU A N 1
ATOM 693 C CA . GLU A 1 89 ? 10.466 16.099 8.836 1.00 52.78 89 GLU A CA 1
ATOM 694 C C . GLU A 1 89 ? 11.758 15.889 8.023 1.00 52.78 89 GLU A C 1
ATOM 696 O O . GLU A 1 89 ? 12.836 16.328 8.432 1.00 52.78 89 GLU A O 1
ATOM 701 N N . TYR A 1 90 ? 11.651 15.261 6.846 1.00 53.75 90 TYR A N 1
ATOM 702 C CA . TYR A 1 90 ? 12.768 14.933 5.960 1.00 53.75 90 TYR A CA 1
ATOM 703 C C . TYR A 1 90 ? 12.672 15.621 4.591 1.00 53.75 90 TYR A C 1
ATOM 705 O O . TYR A 1 90 ? 13.492 15.336 3.720 1.00 53.75 90 TYR A O 1
ATOM 713 N N . ASP A 1 91 ? 11.757 16.584 4.418 1.00 54.84 91 ASP A N 1
ATOM 714 C CA . ASP A 1 91 ? 11.574 17.351 3.171 1.00 54.84 91 ASP A CA 1
ATOM 715 C C . ASP A 1 91 ? 12.880 17.979 2.649 1.00 54.84 91 ASP A C 1
ATOM 717 O O . ASP A 1 91 ? 13.066 18.138 1.447 1.00 54.84 91 ASP A O 1
ATOM 721 N N . ARG A 1 92 ? 13.837 18.288 3.535 1.00 52.25 92 ARG A N 1
ATOM 722 C CA . ARG A 1 92 ? 15.150 18.843 3.155 1.00 52.25 92 ARG A CA 1
ATOM 723 C C . ARG A 1 92 ? 16.111 17.844 2.492 1.00 52.25 92 ARG A C 1
ATOM 725 O O . ARG A 1 92 ? 17.129 18.271 1.961 1.00 52.25 92 ARG A O 1
ATOM 732 N N . PHE A 1 93 ? 15.825 16.545 2.561 1.00 55.38 93 PHE A N 1
ATOM 733 C CA . PHE A 1 93 ? 16.665 15.473 2.009 1.00 55.38 93 PHE A CA 1
ATOM 734 C C . PHE A 1 93 ? 15.967 14.679 0.906 1.00 55.38 93 PHE A C 1
ATOM 736 O O . PHE A 1 93 ? 16.567 13.783 0.315 1.00 55.38 93 PHE A O 1
ATOM 743 N N . TYR A 1 94 ? 14.697 14.980 0.636 1.00 65.75 94 TYR A N 1
ATOM 744 C CA . TYR A 1 94 ? 13.910 14.222 -0.312 1.00 65.75 94 TYR A CA 1
ATOM 745 C C . TYR A 1 94 ? 13.820 14.947 -1.651 1.00 65.75 94 TYR A C 1
ATOM 747 O O . TYR A 1 94 ? 13.224 16.018 -1.767 1.00 65.75 94 TYR A O 1
ATOM 755 N N . VAL A 1 95 ? 14.389 14.341 -2.693 1.00 72.00 95 VAL A N 1
ATOM 756 C CA . VAL A 1 95 ? 14.173 14.809 -4.060 1.00 72.00 95 VAL A CA 1
ATOM 757 C C . VAL A 1 95 ? 12.809 14.317 -4.510 1.00 72.00 95 VAL A C 1
ATOM 759 O O . VAL A 1 95 ? 12.584 13.117 -4.665 1.00 72.00 95 VAL A O 1
ATOM 762 N N . GLN A 1 96 ? 11.883 15.245 -4.747 1.00 79.62 96 GLN A N 1
ATOM 763 C CA . GLN A 1 96 ? 10.583 14.890 -5.298 1.00 79.62 96 GLN A CA 1
ATOM 764 C C . GLN A 1 96 ? 10.757 14.306 -6.708 1.00 79.62 96 GLN A C 1
ATOM 766 O O . GLN A 1 96 ? 11.002 15.022 -7.685 1.00 79.62 96 GLN A O 1
ATOM 771 N N . ARG A 1 97 ? 10.604 12.982 -6.807 1.00 84.06 97 ARG A N 1
ATOM 772 C CA . ARG A 1 97 ? 10.624 12.257 -8.077 1.00 84.06 97 ARG A CA 1
ATOM 773 C C . ARG A 1 97 ? 9.283 12.377 -8.781 1.00 84.06 97 ARG A C 1
ATOM 775 O O . ARG A 1 97 ? 8.251 11.989 -8.234 1.00 84.06 97 ARG A O 1
ATOM 782 N N . MET A 1 98 ? 9.317 12.918 -9.995 1.00 86.75 98 MET A N 1
ATOM 783 C CA . MET A 1 98 ? 8.140 13.159 -10.834 1.00 86.75 98 MET A CA 1
ATOM 784 C C . MET A 1 98 ? 7.995 12.067 -11.898 1.00 86.75 98 MET A C 1
ATOM 786 O O . MET A 1 98 ? 7.872 12.354 -13.088 1.00 86.75 98 MET A O 1
ATOM 790 N N . VAL A 1 99 ? 8.033 10.800 -11.476 1.00 89.19 99 VAL A N 1
ATOM 791 C CA . VAL A 1 99 ? 7.936 9.660 -12.405 1.00 89.19 99 VAL A CA 1
ATOM 792 C C . VAL A 1 99 ? 6.573 9.559 -13.078 1.00 89.19 99 VAL A C 1
ATOM 794 O O . VAL A 1 99 ? 6.478 9.021 -14.170 1.00 89.19 99 VAL A O 1
ATOM 797 N N . GLU A 1 100 ? 5.526 10.160 -12.508 1.00 88.19 100 GLU A N 1
ATOM 798 C CA . GLU A 1 100 ? 4.228 10.312 -13.175 1.00 88.19 100 GLU A CA 1
ATOM 799 C C . GLU A 1 100 ? 4.294 11.089 -14.506 1.00 88.19 100 GLU A C 1
ATOM 801 O O . GLU A 1 100 ? 3.328 11.058 -15.266 1.00 88.19 100 GLU A O 1
ATOM 806 N N . GLN A 1 101 ? 5.408 11.778 -14.790 1.00 91.50 101 GLN A N 1
ATOM 807 C CA . GLN A 1 101 ? 5.661 12.470 -16.057 1.00 91.50 101 GLN A CA 1
ATOM 808 C C . GLN A 1 101 ? 6.250 11.558 -17.142 1.00 91.50 101 GLN A C 1
ATOM 810 O O . GLN A 1 101 ? 6.364 12.000 -18.283 1.00 91.50 101 GLN A O 1
ATOM 815 N N . ILE A 1 102 ? 6.623 10.313 -16.816 1.00 93.25 102 ILE A N 1
ATOM 816 C CA . ILE A 1 102 ? 7.037 9.327 -17.819 1.00 93.25 102 ILE A CA 1
ATOM 817 C C . ILE A 1 102 ? 5.867 9.117 -18.799 1.00 93.25 102 ILE A C 1
ATOM 819 O O . ILE A 1 102 ? 4.760 8.768 -18.360 1.00 93.25 102 ILE A O 1
ATOM 823 N N . PRO A 1 103 ? 6.072 9.320 -20.114 1.00 92.75 103 PRO A N 1
ATOM 824 C CA . PRO A 1 103 ? 5.026 9.136 -21.109 1.00 92.75 103 PRO A CA 1
ATOM 825 C C . PRO A 1 103 ? 4.396 7.743 -21.031 1.00 92.75 103 PRO A C 1
ATOM 827 O O . PRO A 1 103 ? 5.090 6.731 -20.974 1.00 92.75 103 PRO A O 1
ATOM 830 N N . ALA A 1 104 ? 3.061 7.699 -21.024 1.00 93.25 104 ALA A N 1
ATOM 831 C CA . ALA A 1 104 ? 2.276 6.463 -20.991 1.00 93.25 104 ALA A CA 1
ATOM 832 C C . ALA A 1 104 ? 2.643 5.490 -19.846 1.00 93.25 104 ALA A C 1
ATOM 834 O O . ALA A 1 104 ? 2.396 4.289 -19.957 1.00 93.25 104 ALA A O 1
ATOM 835 N N . LEU A 1 105 ? 3.219 5.978 -18.734 1.00 95.12 105 LEU A N 1
ATOM 836 C CA . LEU A 1 105 ? 3.636 5.132 -17.609 1.00 95.12 105 LEU A CA 1
ATOM 837 C C . LEU A 1 105 ? 2.508 4.214 -17.134 1.00 95.12 105 LEU A C 1
ATOM 839 O O . LEU A 1 105 ? 2.703 3.009 -16.984 1.00 95.12 105 LEU A O 1
ATOM 843 N N . LYS A 1 106 ? 1.320 4.782 -16.907 1.00 96.06 106 LYS A N 1
ATOM 844 C CA . LYS A 1 106 ? 0.150 4.035 -16.442 1.00 96.06 106 LYS A CA 1
ATOM 845 C C . LYS A 1 106 ? -0.229 2.938 -17.434 1.00 96.06 106 LYS A C 1
ATOM 847 O O . LYS A 1 106 ? -0.404 1.789 -17.039 1.00 96.06 106 LYS A O 1
ATOM 852 N N . GLU A 1 107 ? -0.346 3.288 -18.710 1.00 96.31 107 GLU A N 1
ATOM 853 C CA . GLU A 1 107 ? -0.724 2.372 -19.783 1.00 96.31 107 GLU A CA 1
ATOM 854 C C . GLU A 1 107 ? 0.300 1.238 -19.931 1.00 96.31 107 GLU A C 1
ATOM 856 O O . GLU A 1 107 ? -0.095 0.075 -20.022 1.00 96.31 107 GLU A O 1
ATOM 861 N N . ASN A 1 108 ? 1.596 1.549 -19.847 1.00 94.94 108 ASN A N 1
ATOM 862 C CA . ASN A 1 108 ? 2.678 0.566 -19.886 1.00 94.94 108 ASN A CA 1
ATOM 863 C C . ASN A 1 108 ? 2.609 -0.397 -18.694 1.00 94.94 108 ASN A C 1
ATOM 865 O O . ASN A 1 108 ? 2.663 -1.612 -18.878 1.00 94.94 108 ASN A O 1
ATOM 869 N N . LEU A 1 109 ? 2.425 0.116 -17.474 1.00 94.75 109 LEU A N 1
ATOM 870 C CA . LEU A 1 109 ? 2.282 -0.713 -16.273 1.00 94.75 109 LEU A CA 1
ATOM 871 C C . LEU A 1 109 ? 1.065 -1.646 -16.361 1.00 94.75 109 LEU A C 1
ATOM 873 O O . LEU A 1 109 ? 1.178 -2.831 -16.045 1.00 94.75 109 LEU A O 1
ATOM 877 N N . ILE A 1 110 ? -0.079 -1.143 -16.836 1.00 94.81 110 ILE A N 1
ATOM 878 C CA . ILE A 1 110 ? -1.288 -1.950 -17.062 1.00 94.81 110 ILE A CA 1
ATOM 879 C C . ILE A 1 110 ? -1.036 -3.011 -18.140 1.00 94.81 110 ILE A C 1
ATOM 881 O O . ILE A 1 110 ? -1.429 -4.166 -17.980 1.00 94.81 110 ILE A O 1
ATOM 885 N N . GLN A 1 111 ? -0.355 -2.662 -19.230 1.00 93.56 111 GLN A N 1
ATOM 886 C CA . GLN A 1 111 ? -0.023 -3.618 -20.281 1.00 93.56 111 GLN A CA 1
ATOM 887 C C . GLN A 1 111 ? 0.887 -4.739 -19.761 1.00 93.56 111 GLN A C 1
ATOM 889 O O . GLN A 1 111 ? 0.625 -5.910 -20.046 1.00 93.56 111 GLN A O 1
ATOM 894 N N . ILE A 1 112 ? 1.920 -4.405 -18.983 1.00 90.75 112 ILE A N 1
ATOM 895 C CA . ILE A 1 112 ? 2.825 -5.388 -18.371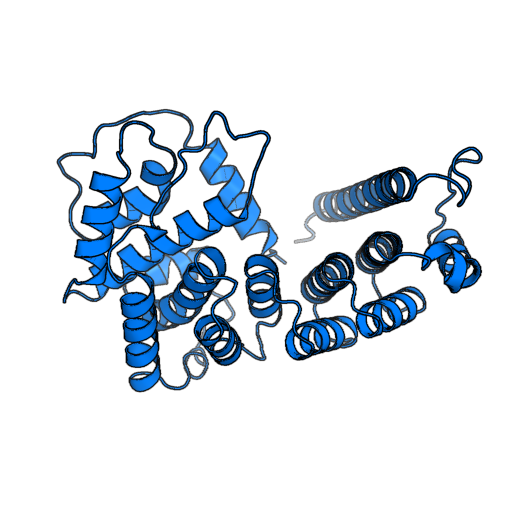 1.00 90.75 112 ILE A CA 1
ATOM 896 C C . ILE A 1 112 ? 2.050 -6.285 -17.397 1.00 90.75 112 ILE A C 1
ATOM 898 O O . ILE A 1 112 ? 2.196 -7.508 -17.439 1.00 90.75 112 ILE A O 1
ATOM 902 N N . TRP A 1 113 ? 1.171 -5.707 -16.570 1.00 90.50 113 TRP A N 1
ATOM 903 C CA . TRP A 1 113 ? 0.272 -6.458 -15.688 1.00 90.50 113 TRP A CA 1
ATOM 904 C C . TRP A 1 113 ? -0.557 -7.486 -16.460 1.00 90.50 113 TRP A C 1
ATOM 906 O O . TRP A 1 113 ? -0.539 -8.677 -16.150 1.00 90.50 113 TRP A O 1
ATOM 916 N N . GLU A 1 114 ? -1.234 -7.046 -17.518 1.00 90.50 114 GLU A N 1
ATOM 917 C CA . GLU A 1 114 ? -2.082 -7.895 -18.352 1.00 90.50 114 GLU A CA 1
ATOM 918 C C . GLU A 1 114 ? -1.303 -9.011 -19.053 1.00 90.50 114 GLU A C 1
ATOM 920 O O . GLU A 1 114 ? -1.779 -10.145 -19.173 1.00 90.50 114 GLU A O 1
ATOM 925 N N . GLN A 1 115 ? -0.090 -8.715 -19.521 1.00 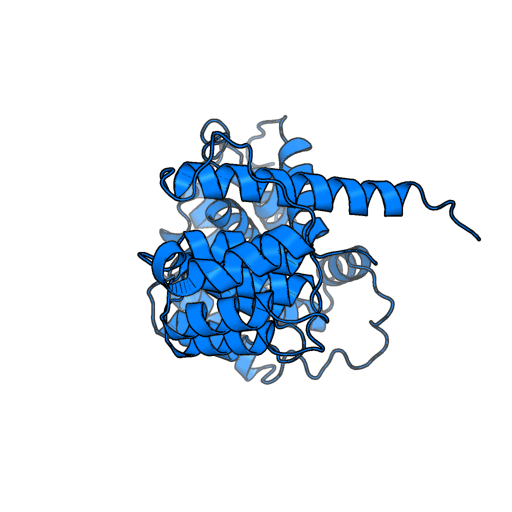88.31 115 GLN A N 1
ATOM 926 C CA . GLN A 1 115 ? 0.795 -9.710 -20.119 1.00 88.31 115 GLN A CA 1
ATOM 927 C C . GLN A 1 115 ? 1.229 -10.761 -19.092 1.00 88.31 115 GLN A C 1
ATOM 929 O O . GLN A 1 115 ? 1.153 -11.958 -19.386 1.00 88.31 115 GLN A O 1
ATOM 934 N N . ASN A 1 116 ? 1.620 -10.337 -17.888 1.00 83.75 116 ASN A N 1
ATOM 935 C CA . ASN A 1 116 ? 1.988 -11.236 -16.796 1.00 83.75 116 ASN A CA 1
ATOM 936 C C . ASN A 1 116 ? 0.802 -12.103 -16.369 1.00 83.75 116 ASN A C 1
ATOM 938 O O . ASN A 1 116 ? 0.953 -13.315 -16.216 1.00 83.75 116 ASN A O 1
ATOM 942 N N . ARG A 1 117 ? -0.396 -11.516 -16.291 1.00 84.31 117 ARG A N 1
ATOM 943 C CA . ARG A 1 117 ? -1.642 -12.227 -15.992 1.00 84.31 117 ARG A CA 1
ATOM 944 C C . ARG A 1 117 ? -1.981 -13.293 -17.023 1.00 84.31 117 ARG A C 1
ATOM 946 O O . ARG A 1 117 ? -2.352 -14.404 -16.663 1.00 84.31 117 ARG A O 1
ATOM 953 N N . LYS A 1 118 ? -1.812 -13.004 -18.313 1.00 85.44 118 LYS A N 1
ATOM 954 C CA . LYS A 1 118 ? -2.037 -13.996 -19.379 1.00 85.44 118 LYS A CA 1
ATOM 955 C C . LYS A 1 118 ? -1.030 -15.145 -19.335 1.00 85.44 118 LYS A C 1
ATOM 957 O O . LYS A 1 118 ? -1.393 -16.278 -19.637 1.00 85.44 118 LYS A O 1
ATOM 962 N N . GLN A 1 119 ? 0.223 -14.858 -18.988 1.00 82.00 119 GLN A N 1
ATOM 963 C CA . GLN A 1 119 ? 1.287 -15.865 -18.920 1.00 82.00 119 GLN A CA 1
ATOM 964 C C . GLN A 1 119 ? 1.201 -16.719 -17.649 1.00 82.00 119 GLN A C 1
ATOM 966 O O . GLN A 1 119 ? 1.544 -17.901 -17.679 1.00 82.00 119 GLN A O 1
ATOM 971 N N . GLN A 1 120 ? 0.726 -16.137 -16.549 1.00 74.31 120 GLN A N 1
ATOM 972 C CA . GLN A 1 120 ? 0.575 -16.795 -15.261 1.00 74.31 120 GLN A CA 1
ATOM 973 C C . GLN A 1 120 ? -0.717 -16.309 -14.580 1.00 74.31 120 GLN A C 1
ATOM 975 O O . GLN A 1 120 ? -0.666 -15.384 -13.773 1.00 74.31 120 GLN A O 1
ATOM 980 N N . PRO A 1 121 ? -1.877 -16.919 -14.894 1.00 67.56 121 PRO A N 1
ATOM 981 C CA . PRO A 1 121 ? -3.186 -16.451 -14.424 1.00 67.56 121 PRO A CA 1
ATOM 982 C C . PRO A 1 121 ? -3.390 -16.593 -12.916 1.00 67.56 121 PRO A C 1
ATOM 984 O O . PRO A 1 121 ? -4.246 -15.914 -12.359 1.00 67.56 121 PRO A O 1
ATOM 987 N N . ASP A 1 122 ? -2.591 -17.437 -12.260 1.00 69.12 122 ASP A N 1
ATOM 988 C CA . ASP A 1 122 ? -2.486 -17.464 -10.808 1.00 69.12 122 ASP A CA 1
ATOM 989 C C . ASP A 1 122 ? -0.999 -17.395 -10.399 1.00 69.12 122 ASP A C 1
ATOM 991 O O . ASP A 1 122 ? -0.261 -18.384 -10.530 1.00 69.12 122 ASP A O 1
ATOM 995 N N . PRO A 1 123 ? -0.511 -16.225 -9.951 1.00 59.88 123 PRO A N 1
ATOM 996 C CA . PRO A 1 123 ? 0.873 -16.067 -9.505 1.00 59.88 123 PRO A CA 1
ATOM 997 C C . PRO A 1 123 ? 1.163 -16.801 -8.192 1.00 59.88 123 PRO A C 1
ATOM 999 O O . PRO A 1 123 ? 2.328 -17.032 -7.854 1.00 59.88 123 PRO A O 1
ATOM 1002 N N . TRP A 1 124 ? 0.113 -17.187 -7.468 1.00 63.00 124 TRP A N 1
ATOM 1003 C CA . TRP A 1 124 ? 0.177 -17.759 -6.133 1.00 63.00 124 TRP A CA 1
ATOM 1004 C C . TRP A 1 124 ? 0.221 -19.291 -6.158 1.00 63.00 124 TRP A C 1
ATOM 1006 O O . TRP A 1 124 ? 0.823 -19.892 -5.273 1.00 63.00 124 TRP A O 1
ATOM 1016 N N . ILE A 1 125 ? -0.304 -19.932 -7.211 1.00 54.88 125 ILE A N 1
ATOM 1017 C CA . ILE A 1 125 ? -0.375 -21.405 -7.353 1.00 54.88 125 ILE A CA 1
ATOM 1018 C C . ILE A 1 125 ? 0.996 -22.114 -7.480 1.00 54.88 125 ILE A C 1
ATOM 1020 O O . ILE A 1 125 ? 1.058 -23.337 -7.441 1.00 54.88 125 ILE A O 1
ATOM 1024 N N . LYS A 1 126 ? 2.132 -21.407 -7.582 1.00 50.12 126 LYS A N 1
ATOM 1025 C CA . LYS A 1 126 ? 3.460 -22.044 -7.769 1.00 50.12 126 LYS A CA 1
ATOM 1026 C C . LYS A 1 126 ? 4.453 -21.951 -6.609 1.00 50.12 126 LYS A C 1
ATOM 1028 O O . LYS A 1 126 ? 5.579 -22.412 -6.773 1.00 50.12 126 LYS A O 1
ATOM 1033 N N . ALA A 1 127 ? 4.065 -21.450 -5.439 1.00 49.28 127 ALA A N 1
ATOM 1034 C CA . ALA A 1 127 ? 4.921 -21.519 -4.246 1.00 49.28 127 ALA A CA 1
ATOM 1035 C C . ALA A 1 127 ? 4.782 -22.857 -3.474 1.00 49.28 127 ALA A C 1
ATOM 1037 O O . ALA A 1 127 ? 5.007 -22.907 -2.271 1.00 49.28 127 ALA A O 1
ATOM 1038 N N . GLU A 1 128 ? 4.376 -23.946 -4.142 1.00 43.38 128 GLU A N 1
ATOM 1039 C CA . GLU A 1 128 ? 4.042 -25.237 -3.510 1.00 43.38 128 GLU A CA 1
ATOM 1040 C C . GLU A 1 128 ? 5.234 -26.184 -3.256 1.00 43.38 128 GLU A C 1
ATOM 1042 O O . GLU A 1 128 ? 5.021 -27.334 -2.880 1.00 43.38 128 GLU A O 1
ATOM 1047 N N . SER A 1 129 ? 6.493 -25.757 -3.386 1.00 44.69 129 SER A N 1
ATOM 1048 C CA . SER A 1 129 ? 7.618 -26.626 -3.001 1.00 44.69 129 SER A CA 1
ATOM 1049 C C . SER A 1 129 ? 8.730 -25.870 -2.272 1.00 44.69 129 SER A C 1
ATOM 1051 O O . SER A 1 129 ? 9.448 -25.081 -2.882 1.00 44.69 129 SER A O 1
ATOM 1053 N N . ASP A 1 130 ? 8.869 -26.168 -0.976 1.00 43.84 130 ASP A N 1
ATOM 1054 C CA . ASP A 1 130 ? 10.047 -25.953 -0.114 1.00 43.84 130 ASP A CA 1
ATOM 1055 C C . ASP A 1 130 ? 10.410 -24.527 0.344 1.00 43.84 130 ASP A C 1
ATOM 1057 O O . ASP A 1 130 ? 11.506 -24.309 0.857 1.00 43.84 130 ASP A O 1
ATOM 1061 N N . THR A 1 131 ? 9.518 -23.536 0.247 1.00 48.19 131 THR A N 1
ATOM 1062 C CA . THR A 1 131 ? 9.856 -22.152 0.653 1.00 48.19 131 THR A CA 1
ATOM 1063 C C . THR A 1 131 ? 9.425 -21.762 2.066 1.00 48.19 131 THR A C 1
ATOM 1065 O O . THR A 1 131 ? 9.631 -20.614 2.453 1.00 48.19 131 THR A O 1
ATOM 1068 N N . THR A 1 132 ? 8.858 -22.670 2.868 1.00 45.88 132 THR A N 1
ATOM 1069 C CA . THR A 1 132 ? 8.476 -22.368 4.265 1.00 45.88 132 THR A CA 1
ATOM 1070 C C . THR A 1 132 ? 9.664 -21.991 5.159 1.00 45.88 132 THR A C 1
ATOM 1072 O O . THR A 1 132 ? 9.445 -21.387 6.205 1.00 45.88 132 THR A O 1
ATOM 1075 N N . ASP A 1 133 ? 10.896 -22.273 4.719 1.00 45.53 133 ASP A N 1
ATOM 1076 C CA . ASP A 1 133 ? 12.136 -21.980 5.451 1.00 45.53 133 ASP A CA 1
ATOM 1077 C C . ASP A 1 133 ? 12.994 -20.864 4.826 1.00 45.53 133 ASP A C 1
ATOM 1079 O O . ASP A 1 133 ? 14.051 -20.522 5.365 1.00 45.53 133 ASP A O 1
ATOM 1083 N N . LEU A 1 134 ? 12.574 -20.263 3.704 1.00 44.41 134 LEU A N 1
ATOM 1084 C CA . LEU A 1 134 ? 13.313 -19.135 3.136 1.00 44.41 134 LEU A CA 1
ATOM 1085 C C . LEU A 1 134 ? 13.016 -17.882 3.962 1.00 44.41 134 LEU A C 1
ATOM 1087 O O . LEU A 1 134 ? 11.899 -17.366 3.976 1.00 44.41 134 LEU A O 1
ATOM 1091 N N . ASN A 1 135 ? 14.034 -17.390 4.666 1.00 49.25 135 ASN A N 1
ATOM 1092 C CA . ASN A 1 135 ? 13.972 -16.068 5.272 1.00 49.25 135 ASN A CA 1
ATOM 1093 C C . ASN A 1 135 ? 13.895 -14.985 4.172 1.00 49.25 135 ASN A C 1
ATOM 1095 O O . ASN A 1 135 ? 14.218 -15.227 3.009 1.00 49.25 135 ASN A O 1
ATOM 1099 N N . GLU A 1 136 ? 13.445 -13.783 4.532 1.00 46.81 136 GLU A N 1
ATOM 1100 C CA . GLU A 1 136 ? 13.238 -12.663 3.594 1.00 46.81 136 GLU A CA 1
ATOM 1101 C C . GLU A 1 136 ? 14.492 -12.340 2.762 1.00 46.81 136 GLU A C 1
ATOM 1103 O O . GLU A 1 136 ? 14.391 -12.007 1.584 1.00 46.81 136 GLU A O 1
ATOM 1108 N N . GLU A 1 137 ? 15.677 -12.512 3.350 1.00 46.88 137 GLU A N 1
ATOM 1109 C CA . GLU A 1 137 ? 16.969 -12.336 2.686 1.00 46.88 137 GLU A CA 1
ATOM 1110 C C . GLU A 1 137 ? 17.201 -13.382 1.588 1.00 46.88 137 GLU A C 1
ATOM 1112 O O . GLU A 1 137 ? 17.658 -13.042 0.501 1.00 46.88 137 GLU A O 1
ATOM 1117 N N . ALA A 1 138 ? 16.811 -14.638 1.813 1.00 52.66 138 ALA A N 1
ATOM 1118 C CA . ALA A 1 138 ? 16.867 -15.675 0.794 1.00 52.66 138 ALA A CA 1
ATOM 1119 C C . ALA A 1 138 ? 15.863 -15.410 -0.337 1.00 52.66 138 ALA A C 1
ATOM 1121 O O . ALA A 1 138 ? 16.215 -15.582 -1.497 1.00 52.66 138 ALA A O 1
ATOM 1122 N N . VAL A 1 139 ? 14.659 -14.909 -0.042 1.00 52.69 139 VAL A N 1
ATOM 1123 C CA . VAL A 1 139 ? 13.704 -14.481 -1.085 1.00 52.69 139 VAL A CA 1
ATOM 1124 C C . VAL A 1 139 ? 14.284 -13.332 -1.917 1.00 52.69 139 VAL A C 1
ATOM 1126 O O . VAL A 1 139 ? 14.239 -13.375 -3.145 1.00 52.69 139 VAL A O 1
ATOM 1129 N N . PHE A 1 140 ? 14.897 -12.339 -1.268 1.00 50.25 140 PHE A N 1
ATOM 1130 C CA . PHE A 1 140 ? 15.533 -11.204 -1.939 1.00 50.25 140 PHE A CA 1
ATOM 1131 C C . PHE A 1 140 ? 16.729 -11.635 -2.802 1.00 50.25 140 PHE A C 1
ATOM 1133 O O . PHE A 1 140 ? 16.872 -11.201 -3.946 1.00 50.25 140 PHE A O 1
ATOM 1140 N N . MET A 1 141 ? 17.558 -12.551 -2.297 1.00 52.84 141 MET A N 1
ATOM 1141 C CA . MET A 1 141 ? 18.671 -13.136 -3.047 1.00 52.84 141 MET A CA 1
ATOM 1142 C C . MET A 1 141 ? 18.190 -14.009 -4.211 1.00 52.84 141 MET A C 1
ATOM 1144 O O . MET A 1 141 ? 18.815 -14.010 -5.265 1.00 52.84 141 MET A O 1
ATOM 1148 N N . GLU A 1 142 ? 17.068 -14.712 -4.075 1.00 57.16 142 GLU A N 1
ATOM 1149 C CA . GLU A 1 142 ? 16.470 -15.501 -5.157 1.00 57.16 142 GLU A CA 1
ATOM 1150 C C . GLU A 1 142 ? 15.854 -14.627 -6.263 1.00 57.16 142 GLU A C 1
ATOM 1152 O O . GLU A 1 142 ? 15.972 -14.961 -7.447 1.00 57.16 142 GLU A O 1
ATOM 1157 N N . ILE A 1 143 ? 15.273 -13.475 -5.903 1.00 52.22 143 ILE A N 1
ATOM 1158 C CA . ILE A 1 143 ? 14.866 -12.429 -6.856 1.00 52.22 143 ILE A CA 1
ATOM 1159 C C . ILE A 1 143 ? 16.098 -11.903 -7.604 1.00 52.22 143 ILE A C 1
ATOM 1161 O O . ILE A 1 143 ? 16.105 -11.868 -8.838 1.00 52.22 143 ILE A O 1
ATOM 1165 N N . ARG A 1 144 ? 17.167 -11.571 -6.868 1.00 52.62 144 ARG A N 1
ATOM 1166 C CA . ARG A 1 144 ? 18.430 -11.057 -7.422 1.00 52.62 144 ARG A CA 1
ATOM 1167 C C . ARG A 1 144 ? 19.140 -12.066 -8.331 1.00 52.62 144 ARG A C 1
ATOM 1169 O O . ARG A 1 144 ? 19.695 -11.684 -9.354 1.00 52.62 144 ARG A O 1
ATOM 1176 N N . ASN A 1 145 ? 19.071 -13.356 -8.006 1.00 58.28 145 ASN A N 1
ATOM 1177 C CA . ASN A 1 145 ? 19.664 -14.444 -8.793 1.00 58.28 145 ASN A CA 1
ATOM 1178 C C . ASN A 1 145 ? 18.835 -14.828 -10.032 1.00 58.28 145 ASN A C 1
ATOM 1180 O O . ASN A 1 145 ? 19.169 -15.776 -10.743 1.00 58.28 145 ASN A O 1
ATOM 1184 N N . GLY A 1 146 ? 17.751 -14.103 -10.313 1.00 48.91 146 GLY A N 1
ATOM 1185 C CA . GLY A 1 146 ? 17.095 -14.143 -11.608 1.00 48.91 146 GLY A CA 1
ATOM 1186 C C . GLY A 1 146 ? 16.130 -15.307 -11.836 1.00 48.91 146 GLY A C 1
ATOM 1187 O O . GLY A 1 146 ? 15.713 -15.504 -12.983 1.00 48.91 146 GLY A O 1
ATOM 1188 N N . ARG A 1 147 ? 15.726 -16.061 -10.799 1.00 57.44 147 ARG A N 1
ATOM 1189 C CA . ARG A 1 147 ? 14.745 -17.147 -10.972 1.00 57.44 147 ARG A CA 1
ATOM 1190 C C . ARG A 1 147 ? 13.378 -16.583 -11.386 1.00 57.44 147 ARG A C 1
ATOM 1192 O O . ARG A 1 147 ? 12.794 -15.725 -10.729 1.00 57.44 147 ARG A O 1
ATOM 1199 N N . THR A 1 148 ? 12.840 -17.114 -12.483 1.00 52.78 148 THR A N 1
ATOM 1200 C CA . THR A 1 148 ? 11.647 -16.612 -13.192 1.00 52.78 148 THR A CA 1
ATOM 1201 C C . THR A 1 148 ? 10.353 -16.621 -12.376 1.00 52.78 148 THR A C 1
ATOM 1203 O O . THR A 1 148 ? 9.494 -15.774 -12.608 1.00 52.78 148 THR A O 1
ATOM 1206 N N . VAL A 1 149 ? 10.209 -17.532 -11.407 1.00 49.41 149 VAL A N 1
ATOM 1207 C CA . VAL A 1 149 ? 9.004 -17.626 -10.558 1.00 49.41 149 VAL A CA 1
ATOM 1208 C C . VAL A 1 149 ? 8.872 -16.407 -9.638 1.00 49.41 149 VAL A C 1
ATOM 1210 O O . VAL A 1 149 ? 7.778 -15.867 -9.488 1.00 49.41 149 VAL A O 1
ATOM 1213 N N . TRP A 1 150 ? 9.992 -15.915 -9.103 1.00 52.19 150 TRP A N 1
ATOM 1214 C CA . TRP A 1 150 ? 10.006 -14.752 -8.218 1.00 52.19 150 TRP A CA 1
ATOM 1215 C C . TRP A 1 150 ? 9.888 -13.433 -8.980 1.00 52.19 150 TRP A C 1
ATOM 1217 O O . TRP A 1 150 ? 9.234 -12.524 -8.490 1.00 52.19 150 TRP A O 1
ATOM 1227 N N . LYS A 1 151 ? 10.419 -13.340 -10.209 1.00 56.97 151 LYS A N 1
ATOM 1228 C CA . LYS A 1 151 ? 10.234 -12.163 -11.086 1.00 56.97 151 LYS A CA 1
ATOM 1229 C C . LYS A 1 151 ? 8.761 -11.909 -11.413 1.00 56.97 151 LYS A C 1
ATOM 1231 O O . LYS A 1 151 ? 8.301 -10.772 -11.360 1.00 56.97 151 LYS A O 1
ATOM 1236 N N . ALA A 1 152 ? 8.009 -12.972 -11.706 1.00 54.72 152 ALA A N 1
ATOM 1237 C CA . ALA A 1 152 ? 6.573 -12.863 -11.927 1.00 54.72 152 ALA A CA 1
ATOM 1238 C C . ALA A 1 152 ? 5.860 -12.409 -10.643 1.00 54.72 152 ALA A C 1
ATOM 1240 O O . ALA A 1 152 ? 5.180 -11.388 -10.661 1.00 54.72 152 ALA A O 1
ATOM 1241 N N . GLN A 1 153 ? 6.072 -13.097 -9.515 1.00 61.59 153 GLN A N 1
ATOM 1242 C CA . GLN A 1 153 ? 5.470 -12.721 -8.226 1.00 61.59 153 GLN A CA 1
ATOM 1243 C C . GLN A 1 153 ? 5.830 -11.293 -7.792 1.00 61.59 153 GLN A C 1
ATOM 1245 O O . GLN A 1 153 ? 4.977 -10.577 -7.276 1.00 61.59 153 GLN A O 1
ATOM 1250 N N . TRP A 1 154 ? 7.056 -10.847 -8.066 1.00 66.25 154 TRP A N 1
ATOM 1251 C CA . TRP A 1 154 ? 7.501 -9.482 -7.816 1.00 66.25 154 TRP A CA 1
ATOM 1252 C C . TRP A 1 154 ? 6.700 -8.473 -8.637 1.00 66.25 154 TRP A C 1
ATOM 1254 O O . TRP A 1 154 ? 6.105 -7.566 -8.068 1.00 66.25 154 TRP A O 1
ATOM 1264 N N . ALA A 1 155 ? 6.564 -8.670 -9.953 1.00 62.25 155 ALA A N 1
ATOM 1265 C CA . ALA A 1 155 ? 5.749 -7.789 -10.791 1.00 62.25 155 ALA A CA 1
ATOM 1266 C C . ALA A 1 155 ? 4.273 -7.742 -10.343 1.00 62.25 155 ALA A C 1
ATOM 1268 O O . ALA A 1 155 ? 3.651 -6.678 -10.382 1.00 62.25 155 ALA A O 1
ATOM 1269 N N . TRP A 1 156 ? 3.735 -8.867 -9.857 1.00 71.00 156 TRP A N 1
ATOM 1270 C CA . TRP A 1 156 ? 2.378 -8.966 -9.309 1.00 71.00 156 TRP A CA 1
ATOM 1271 C C . TRP A 1 156 ? 2.162 -8.148 -8.025 1.00 71.00 156 TRP A C 1
ATOM 1273 O O . TRP A 1 156 ? 1.046 -7.718 -7.746 1.00 71.00 156 TRP A O 1
ATOM 1283 N N . LEU A 1 157 ? 3.220 -7.901 -7.254 1.00 73.44 157 LEU A N 1
ATOM 1284 C CA . LEU A 1 157 ? 3.189 -7.066 -6.051 1.00 73.44 157 LEU A CA 1
ATOM 1285 C C . LEU A 1 157 ? 3.504 -5.604 -6.365 1.00 73.44 157 LEU A C 1
ATOM 1287 O O . LEU A 1 157 ? 2.854 -4.680 -5.872 1.00 73.44 157 LEU A O 1
ATOM 1291 N N . THR A 1 158 ? 4.512 -5.405 -7.206 1.00 82.06 158 THR A N 1
ATOM 1292 C CA . THR A 1 158 ? 5.099 -4.109 -7.505 1.00 82.06 158 THR A CA 1
ATOM 1293 C C . THR A 1 158 ? 4.189 -3.249 -8.366 1.00 82.06 158 THR A C 1
ATOM 1295 O O . THR A 1 158 ? 4.006 -2.076 -8.056 1.00 82.06 158 THR A O 1
ATOM 1298 N N . ILE A 1 159 ? 3.583 -3.803 -9.421 1.00 90.00 159 ILE A N 1
ATOM 1299 C CA . ILE A 1 159 ? 2.762 -3.002 -10.338 1.00 90.00 159 ILE A CA 1
ATOM 1300 C C . ILE A 1 159 ? 1.547 -2.392 -9.618 1.00 90.00 159 ILE A C 1
ATOM 1302 O O . ILE A 1 159 ? 1.377 -1.175 -9.719 1.00 90.00 159 ILE A O 1
ATOM 1306 N N . PRO A 1 160 ? 0.746 -3.145 -8.834 1.00 89.88 160 PRO A N 1
ATOM 1307 C CA . PRO A 1 160 ? -0.336 -2.552 -8.051 1.00 89.88 160 PRO A CA 1
ATOM 1308 C C . PRO A 1 160 ? 0.155 -1.485 -7.066 1.00 89.88 160 PRO A C 1
ATOM 1310 O O . PRO A 1 160 ? -0.489 -0.449 -6.938 1.00 89.88 160 PRO A O 1
ATOM 1313 N N . ALA A 1 161 ? 1.300 -1.692 -6.403 1.00 87.50 161 ALA A N 1
ATOM 1314 C CA . ALA A 1 161 ? 1.867 -0.718 -5.466 1.00 87.50 161 ALA A CA 1
ATOM 1315 C C . ALA A 1 161 ? 2.273 0.598 -6.153 1.00 87.50 161 ALA A C 1
ATOM 1317 O O . ALA A 1 161 ? 1.950 1.686 -5.671 1.00 87.50 161 ALA A O 1
ATOM 1318 N N . VAL A 1 162 ? 2.922 0.506 -7.314 1.00 90.25 162 VAL A N 1
ATOM 1319 C CA . VAL A 1 162 ? 3.292 1.666 -8.132 1.00 90.25 162 VAL A CA 1
ATOM 1320 C C . VAL A 1 162 ? 2.028 2.372 -8.621 1.00 90.25 162 VAL A C 1
ATOM 1322 O O . VAL A 1 162 ? 1.837 3.558 -8.352 1.00 90.25 162 VAL A O 1
ATOM 1325 N N . LEU A 1 163 ? 1.118 1.641 -9.269 1.00 93.31 163 LEU A N 1
ATOM 1326 C CA . LEU A 1 163 ? -0.118 2.200 -9.813 1.00 93.31 163 LEU A CA 1
ATOM 1327 C C . LEU A 1 163 ? -0.951 2.904 -8.740 1.00 93.31 163 LEU A C 1
ATOM 1329 O O . LEU A 1 163 ? -1.411 4.021 -8.963 1.00 93.31 163 LEU A O 1
ATOM 1333 N N . VAL A 1 164 ? -1.116 2.288 -7.568 1.00 90.94 164 VAL A N 1
ATOM 1334 C CA . VAL A 1 164 ? -1.947 2.852 -6.503 1.00 90.94 164 VAL A CA 1
ATOM 1335 C C . VAL A 1 164 ? -1.324 4.097 -5.866 1.00 90.94 164 VAL A C 1
ATOM 1337 O O . VAL A 1 164 ? -2.045 4.975 -5.398 1.00 90.94 164 VAL A O 1
ATOM 1340 N N . THR A 1 165 ? 0.005 4.210 -5.894 1.00 88.56 165 THR A N 1
ATOM 1341 C CA . THR A 1 165 ? 0.725 5.384 -5.389 1.00 88.56 165 THR A CA 1
ATOM 1342 C C . THR A 1 165 ? 0.585 6.585 -6.324 1.00 88.56 165 THR A C 1
ATOM 1344 O O . THR A 1 165 ? 0.358 7.703 -5.862 1.00 88.56 165 THR A O 1
ATOM 1347 N N . PHE A 1 166 ? 0.718 6.376 -7.637 1.00 90.06 166 PHE A N 1
ATOM 1348 C CA . PHE A 1 166 ? 0.720 7.470 -8.619 1.00 90.06 166 PHE A CA 1
ATOM 1349 C C . PHE A 1 166 ? -0.671 7.796 -9.175 1.00 90.06 166 PHE A C 1
ATOM 1351 O O . PHE A 1 166 ? -0.929 8.942 -9.536 1.00 90.06 166 PHE A O 1
ATOM 1358 N N . TYR A 1 167 ? -1.585 6.824 -9.191 1.00 92.56 167 TYR A N 1
ATOM 1359 C CA . TYR A 1 167 ? -2.924 6.952 -9.771 1.00 92.56 167 TYR A CA 1
ATOM 1360 C C . TYR A 1 167 ? -4.030 6.451 -8.816 1.00 92.56 167 TYR A C 1
ATOM 1362 O O . TYR A 1 167 ? -4.880 5.652 -9.212 1.00 92.56 167 TYR A O 1
ATOM 1370 N N . PRO A 1 168 ? -4.083 6.930 -7.555 1.00 88.94 168 PRO A N 1
ATOM 1371 C CA . PRO A 1 168 ? -4.979 6.394 -6.520 1.00 88.94 168 PRO A CA 1
ATOM 1372 C C . PRO A 1 168 ? -6.476 6.564 -6.816 1.00 88.94 168 PRO A C 1
ATOM 1374 O O . PRO A 1 168 ? -7.301 5.918 -6.179 1.00 88.94 168 PRO A O 1
ATOM 1377 N N . GLN A 1 169 ? -6.848 7.448 -7.744 1.00 87.12 169 GLN A N 1
ATOM 1378 C CA . GLN A 1 169 ? -8.246 7.735 -8.097 1.00 87.12 169 GLN A CA 1
ATOM 1379 C C . GLN A 1 169 ? -8.698 7.042 -9.390 1.00 87.12 169 GLN A C 1
ATOM 1381 O O . GLN A 1 169 ? -9.843 7.217 -9.802 1.00 87.12 169 GLN A O 1
ATOM 1386 N N . ASP A 1 170 ? -7.817 6.288 -10.053 1.00 90.50 170 ASP A N 1
ATOM 1387 C CA . ASP A 1 170 ? -8.152 5.629 -11.313 1.00 90.50 170 ASP A CA 1
ATOM 1388 C C . ASP A 1 170 ? -8.921 4.316 -11.051 1.00 90.50 170 ASP A C 1
ATOM 1390 O O . ASP A 1 170 ? -8.401 3.429 -10.368 1.00 90.50 170 ASP A O 1
ATOM 1394 N N . PRO A 1 171 ? -10.145 4.150 -11.587 1.00 88.62 171 PRO A N 1
ATOM 1395 C CA . PRO A 1 171 ? -10.950 2.954 -11.348 1.00 88.62 171 PRO A CA 1
ATOM 1396 C C . PRO A 1 171 ? -10.306 1.674 -11.900 1.00 88.62 171 PRO A C 1
ATOM 1398 O O . PRO A 1 171 ? -10.464 0.617 -11.298 1.00 88.62 171 PRO A O 1
ATOM 1401 N N . VAL A 1 172 ? -9.523 1.752 -12.983 1.00 92.69 172 VAL A N 1
ATOM 1402 C CA . VAL A 1 172 ? -8.816 0.580 -13.528 1.00 92.69 172 VAL A CA 1
ATOM 1403 C C . VAL A 1 172 ? -7.747 0.101 -12.548 1.00 92.69 172 VAL A C 1
ATOM 1405 O O . VAL A 1 172 ? -7.566 -1.097 -12.343 1.00 92.69 172 VAL A O 1
ATOM 1408 N N . VAL A 1 173 ? -7.071 1.035 -11.874 1.00 91.75 173 VAL A N 1
ATOM 1409 C CA . VAL A 1 173 ? -6.110 0.704 -10.813 1.00 91.75 173 VAL A CA 1
ATOM 1410 C C . VAL A 1 173 ? -6.812 0.044 -9.630 1.00 91.75 173 VAL A C 1
ATOM 1412 O O . VAL A 1 173 ? -6.251 -0.857 -9.006 1.00 91.75 173 VAL A O 1
ATOM 1415 N N . HIS A 1 174 ? -8.054 0.434 -9.333 1.00 88.44 174 HIS A N 1
ATOM 1416 C CA . HIS A 1 174 ? -8.828 -0.194 -8.263 1.00 88.44 174 HIS A CA 1
ATOM 1417 C C . HIS A 1 174 ? -9.163 -1.649 -8.575 1.00 88.44 174 HIS A C 1
ATOM 1419 O O . HIS A 1 174 ? -9.066 -2.498 -7.686 1.00 88.44 174 HIS A O 1
ATOM 1425 N N . ASP A 1 175 ? -9.514 -1.937 -9.826 1.00 89.88 175 ASP A N 1
ATOM 1426 C CA . ASP A 1 175 ? -9.759 -3.300 -10.290 1.00 89.88 175 ASP A CA 1
ATOM 1427 C C . ASP A 1 175 ? -8.480 -4.141 -10.212 1.00 89.88 175 ASP A C 1
ATOM 1429 O O . ASP A 1 175 ? -8.505 -5.226 -9.631 1.00 89.88 175 ASP A O 1
ATOM 1433 N N . ILE A 1 176 ? -7.340 -3.602 -10.658 1.00 90.44 176 ILE A N 1
ATOM 1434 C CA . ILE A 1 176 ? -6.032 -4.273 -10.566 1.00 90.44 176 ILE A CA 1
ATOM 1435 C C . ILE A 1 176 ? -5.660 -4.595 -9.115 1.00 90.44 176 ILE A C 1
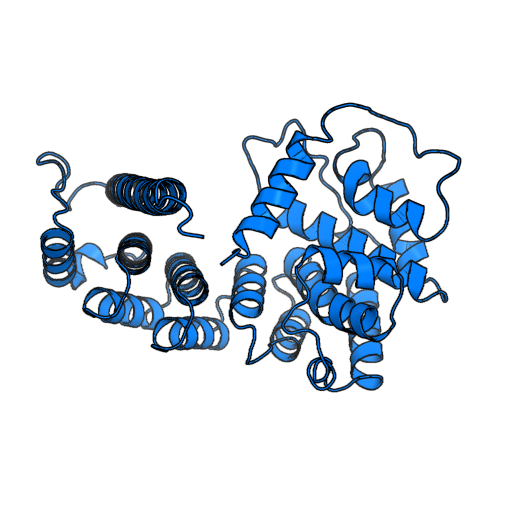ATOM 1437 O O . ILE A 1 176 ? -5.245 -5.715 -8.827 1.00 90.44 176 ILE A O 1
ATOM 1441 N N . VAL A 1 177 ? -5.834 -3.660 -8.174 1.00 87.56 177 VAL A N 1
ATOM 1442 C CA . VAL A 1 177 ? -5.556 -3.912 -6.746 1.00 87.56 177 VAL A CA 1
ATOM 1443 C C . VAL A 1 177 ? -6.426 -5.046 -6.201 1.00 87.56 177 VAL A C 1
ATOM 1445 O O . VAL A 1 177 ? -5.960 -5.840 -5.380 1.00 87.56 177 VAL A O 1
ATOM 1448 N N . TRP A 1 178 ? -7.675 -5.157 -6.660 1.00 87.06 178 TRP A N 1
ATOM 1449 C CA . TRP A 1 178 ? -8.536 -6.267 -6.265 1.00 87.06 178 TRP A CA 1
ATOM 1450 C C . TRP A 1 178 ? -8.179 -7.591 -6.917 1.00 87.06 178 TRP A C 1
ATOM 1452 O O . TRP A 1 178 ? -8.287 -8.621 -6.260 1.00 87.06 178 TRP A O 1
ATOM 1462 N N . GLU A 1 179 ? -7.746 -7.585 -8.169 1.00 86.06 179 GLU A N 1
ATOM 1463 C CA . GLU A 1 179 ? -7.238 -8.786 -8.832 1.00 86.06 179 GLU A CA 1
ATOM 1464 C C . GLU A 1 179 ? -5.919 -9.264 -8.212 1.00 86.06 179 GLU A C 1
ATOM 1466 O O . GLU A 1 179 ? -5.693 -10.465 -8.087 1.00 86.06 179 GLU A O 1
ATOM 1471 N N . ALA A 1 180 ? -5.077 -8.333 -7.756 1.00 80.81 180 ALA A N 1
ATOM 1472 C CA . ALA A 1 180 ? -3.834 -8.614 -7.043 1.00 80.81 180 ALA A CA 1
ATOM 1473 C C . ALA A 1 180 ? -4.052 -9.193 -5.635 1.00 80.81 180 ALA A C 1
ATOM 1475 O O . ALA A 1 180 ? -3.101 -9.638 -4.989 1.00 80.81 180 ALA A O 1
ATOM 1476 N N . GLN A 1 181 ? -5.285 -9.153 -5.119 1.00 78.81 181 GLN A N 1
ATOM 1477 C CA . GLN A 1 181 ? -5.590 -9.596 -3.769 1.00 78.81 181 GLN A CA 1
ATOM 1478 C C . GLN A 1 181 ? -5.266 -11.082 -3.592 1.00 78.81 181 GLN A C 1
ATOM 1480 O O . GLN A 1 181 ? -5.880 -11.951 -4.208 1.00 78.81 181 GLN A O 1
ATOM 1485 N N . HIS A 1 182 ? -4.389 -11.387 -2.636 1.00 71.69 182 HIS A N 1
ATOM 1486 C CA . HIS A 1 182 ? -4.134 -12.761 -2.229 1.00 71.69 182 HIS A CA 1
ATOM 1487 C C . HIS A 1 182 ? -4.916 -13.109 -0.954 1.00 71.69 182 HIS A C 1
ATOM 1489 O O . HIS A 1 182 ? -4.711 -12.477 0.087 1.00 71.69 182 HIS A O 1
ATOM 1495 N N . PRO A 1 183 ? -5.753 -14.165 -0.969 1.00 69.12 183 PRO A N 1
ATOM 1496 C CA . PRO A 1 183 ? -6.430 -14.653 0.233 1.00 69.12 183 PRO A CA 1
ATOM 1497 C C . PRO A 1 183 ? -5.505 -14.985 1.416 1.00 69.12 183 PRO A C 1
ATOM 1499 O O . PRO A 1 183 ? -5.947 -14.898 2.559 1.00 69.12 183 PRO A O 1
ATOM 1502 N N . GLN A 1 184 ? -4.245 -15.357 1.157 1.00 69.25 184 GLN A N 1
ATOM 1503 C CA . GLN A 1 184 ? -3.270 -15.734 2.188 1.00 69.25 184 GLN A CA 1
ATOM 1504 C C . GLN A 1 184 ? -2.400 -14.559 2.660 1.00 69.25 184 GLN A C 1
ATOM 1506 O O . GLN A 1 184 ? -1.755 -14.667 3.699 1.00 69.25 184 GLN A O 1
ATOM 1511 N N . GLN A 1 185 ? -2.412 -13.421 1.954 1.00 75.69 185 GLN A N 1
ATOM 1512 C CA . GLN A 1 185 ? -1.629 -12.230 2.312 1.00 75.69 185 GLN A CA 1
ATOM 1513 C C . GLN A 1 185 ? -2.521 -10.990 2.494 1.00 75.69 185 GLN A C 1
ATOM 1515 O O . GLN A 1 185 ? -2.341 -9.976 1.817 1.00 75.69 185 GLN A O 1
ATOM 1520 N N . PRO A 1 186 ? -3.486 -11.015 3.433 1.00 84.06 186 PRO A N 1
ATOM 1521 C CA . PRO A 1 186 ? -4.409 -9.898 3.635 1.00 84.06 186 PRO A CA 1
ATOM 1522 C C . PRO A 1 186 ? -3.706 -8.583 4.004 1.00 84.06 186 PRO A C 1
ATOM 1524 O O . PRO A 1 186 ? -4.208 -7.513 3.669 1.00 84.06 186 PRO A O 1
ATOM 1527 N N . LEU A 1 187 ? -2.536 -8.643 4.653 1.00 81.31 187 LEU A N 1
ATOM 1528 C CA . LEU A 1 187 ? -1.761 -7.456 5.028 1.00 81.31 187 LEU A CA 1
ATOM 1529 C C . LEU A 1 187 ? -1.295 -6.639 3.816 1.00 81.31 187 LEU A C 1
ATOM 1531 O O . LEU A 1 187 ? -1.313 -5.408 3.861 1.00 81.31 187 LEU A O 1
ATOM 1535 N N . LEU A 1 188 ? -0.902 -7.315 2.737 1.00 79.31 188 LEU A N 1
ATOM 1536 C CA . LEU A 1 188 ? -0.493 -6.661 1.501 1.00 79.31 188 LEU A CA 1
ATOM 1537 C C . LEU A 1 188 ? -1.669 -5.888 0.908 1.00 79.31 188 LEU A C 1
ATOM 1539 O O . LEU A 1 188 ? -1.553 -4.700 0.627 1.00 79.31 188 LEU A O 1
ATOM 1543 N N . THR A 1 189 ? -2.816 -6.552 0.759 1.00 85.31 189 THR A N 1
ATOM 1544 C CA . THR A 1 189 ? -4.017 -5.913 0.221 1.00 85.31 189 THR A CA 1
ATOM 1545 C C . THR A 1 189 ? -4.430 -4.723 1.082 1.00 85.31 189 THR A C 1
ATOM 1547 O O . THR A 1 189 ? -4.684 -3.656 0.540 1.00 85.31 189 THR A O 1
ATOM 1550 N N . LEU A 1 190 ? -4.419 -4.849 2.415 1.00 85.56 190 LEU A N 1
ATOM 1551 C CA . LEU A 1 190 ? -4.673 -3.715 3.313 1.00 85.56 190 LEU A CA 1
ATOM 1552 C C . LEU A 1 190 ? -3.699 -2.555 3.059 1.00 85.56 190 LEU A C 1
ATOM 1554 O O . LEU A 1 190 ? -4.129 -1.410 2.944 1.00 85.56 190 LEU A O 1
ATOM 1558 N N . SER A 1 191 ? -2.408 -2.850 2.902 1.00 82.88 191 SER A N 1
ATOM 1559 C CA . SER A 1 191 ? -1.386 -1.839 2.609 1.00 82.88 191 SER A CA 1
ATOM 1560 C C . SER A 1 191 ? -1.664 -1.106 1.296 1.00 82.88 191 SER A C 1
ATOM 1562 O O . SER A 1 191 ? -1.662 0.123 1.287 1.00 82.88 191 SER A O 1
ATOM 1564 N N . LEU A 1 192 ? -1.984 -1.834 0.221 1.00 84.69 192 LEU A N 1
ATOM 1565 C CA . LEU A 1 192 ? -2.328 -1.249 -1.080 1.00 84.69 192 LEU A CA 1
ATOM 1566 C C . LEU A 1 192 ? -3.569 -0.352 -0.996 1.00 84.69 192 LEU A C 1
ATOM 1568 O O . LEU A 1 192 ? -3.557 0.768 -1.504 1.00 84.69 192 LEU A O 1
ATOM 1572 N N . LEU A 1 193 ? -4.618 -0.804 -0.303 1.00 87.38 193 LEU A N 1
ATOM 1573 C CA . LEU A 1 193 ? -5.834 -0.010 -0.105 1.00 87.38 193 LEU A CA 1
ATOM 1574 C C . LEU A 1 193 ? -5.563 1.278 0.678 1.00 87.38 193 LEU A C 1
ATOM 1576 O O . LEU A 1 193 ? -6.210 2.296 0.431 1.00 87.38 193 LEU A O 1
ATOM 1580 N N . ASP A 1 194 ? -4.643 1.244 1.639 1.00 84.75 194 ASP A N 1
ATOM 1581 C CA . ASP A 1 194 ? -4.308 2.408 2.454 1.00 84.75 194 ASP A CA 1
ATOM 1582 C C . ASP A 1 194 ? -3.437 3.413 1.699 1.00 84.75 194 ASP A C 1
ATOM 1584 O O . ASP A 1 194 ? -3.702 4.613 1.787 1.00 84.75 194 ASP A O 1
ATOM 1588 N N . VAL A 1 195 ? -2.446 2.937 0.932 1.00 82.25 195 VAL A N 1
ATOM 1589 C CA . VAL A 1 195 ? -1.622 3.780 0.047 1.00 82.25 195 VAL A CA 1
ATOM 1590 C C . VAL A 1 195 ? -2.509 4.455 -0.996 1.00 82.25 195 VAL A C 1
ATOM 1592 O O . VAL A 1 195 ? -2.449 5.670 -1.171 1.00 82.25 195 VAL A O 1
ATOM 1595 N N . GLY A 1 196 ? -3.417 3.691 -1.603 1.00 82.88 196 GLY A N 1
ATOM 1596 C CA . GLY A 1 196 ? -4.387 4.211 -2.558 1.00 82.88 196 GLY A CA 1
ATOM 1597 C C . GLY A 1 196 ? -5.481 5.092 -1.973 1.00 82.88 196 GLY A C 1
ATOM 1598 O O . GLY A 1 196 ? -6.264 5.670 -2.722 1.00 82.88 196 GLY A O 1
ATOM 1599 N N . LYS A 1 197 ? -5.586 5.169 -0.642 1.00 86.06 197 LYS A N 1
ATOM 1600 C CA . LYS A 1 197 ? -6.669 5.866 0.063 1.00 86.06 197 LYS A CA 1
ATOM 1601 C C . LYS A 1 197 ? -8.068 5.381 -0.351 1.00 86.06 197 LYS A C 1
ATOM 1603 O O . LYS A 1 197 ? -8.993 6.175 -0.503 1.00 86.06 197 LYS A O 1
ATOM 1608 N N . PHE A 1 198 ? -8.234 4.071 -0.534 1.00 86.69 198 PHE A N 1
ATOM 1609 C CA . PHE A 1 198 ? -9.480 3.481 -1.025 1.00 86.69 198 PHE A CA 1
ATOM 1610 C C . PHE A 1 198 ? -10.565 3.559 0.050 1.00 86.69 198 PHE A C 1
ATOM 1612 O O . PHE A 1 198 ? -10.472 2.898 1.090 1.00 86.69 198 PHE A O 1
ATOM 1619 N N . THR A 1 199 ? -11.627 4.312 -0.239 1.00 86.81 199 THR A N 1
ATOM 1620 C CA . THR A 1 199 ? -12.773 4.537 0.663 1.00 86.81 199 THR A CA 1
ATOM 1621 C C . THR A 1 199 ? -14.036 3.780 0.257 1.00 86.81 199 THR A C 1
ATOM 1623 O O . THR A 1 199 ? -15.072 3.907 0.910 1.00 86.81 199 THR A O 1
ATOM 1626 N N . SER A 1 200 ? -13.971 2.982 -0.814 1.00 87.69 200 SER A N 1
ATOM 1627 C CA . SER A 1 200 ? -15.128 2.255 -1.335 1.00 87.69 200 SER A CA 1
ATOM 1628 C C . SER A 1 200 ? -15.720 1.294 -0.298 1.00 87.69 200 SER A C 1
ATOM 1630 O O . SER A 1 200 ? -15.012 0.751 0.556 1.00 87.69 200 SER A O 1
ATOM 1632 N N . THR A 1 201 ? -17.027 1.023 -0.400 1.00 89.25 201 THR A N 1
ATOM 1633 C CA . THR A 1 201 ? -17.707 0.049 0.472 1.00 89.25 201 THR A CA 1
ATOM 1634 C C . THR A 1 201 ? -16.985 -1.297 0.470 1.00 89.25 201 THR A C 1
ATOM 1636 O O . THR A 1 201 ? -16.747 -1.853 1.537 1.00 89.25 201 THR A O 1
ATOM 1639 N N . LYS A 1 202 ? -16.538 -1.767 -0.702 1.00 90.25 202 LYS A N 1
ATOM 1640 C CA . LYS A 1 202 ? -15.781 -3.019 -0.851 1.00 90.25 202 LYS A CA 1
ATOM 1641 C C . LYS A 1 202 ? -14.455 -3.002 -0.075 1.00 90.25 202 LYS A C 1
ATOM 1643 O O . LYS A 1 202 ? -14.119 -3.987 0.577 1.00 90.25 202 LYS A O 1
ATOM 1648 N N . ALA A 1 203 ? -13.720 -1.886 -0.090 1.00 90.50 203 ALA A N 1
ATOM 1649 C CA . ALA A 1 203 ? -12.476 -1.748 0.672 1.00 90.50 203 ALA A CA 1
ATOM 1650 C C . ALA A 1 203 ? -12.728 -1.781 2.184 1.00 90.50 203 ALA A C 1
ATOM 1652 O O . ALA A 1 203 ? -12.031 -2.480 2.921 1.00 90.50 203 ALA A O 1
ATOM 1653 N N . ASN A 1 204 ? -13.767 -1.086 2.646 1.00 93.00 204 ASN A N 1
ATOM 1654 C CA . ASN A 1 204 ? -14.146 -1.094 4.057 1.00 93.00 204 ASN A CA 1
ATOM 1655 C C . ASN A 1 204 ? -14.666 -2.463 4.509 1.00 93.00 204 ASN A C 1
ATOM 1657 O O . ASN A 1 204 ? -14.320 -2.908 5.598 1.00 93.00 204 ASN A O 1
ATOM 1661 N N . GLU A 1 205 ? -15.415 -3.181 3.673 1.00 93.88 205 GLU A N 1
ATOM 1662 C CA . GLU A 1 205 ? -15.831 -4.558 3.960 1.00 93.88 205 GLU A CA 1
ATOM 1663 C C . GLU A 1 205 ? -14.640 -5.508 4.078 1.00 93.88 205 GLU A C 1
ATOM 1665 O O . GLU A 1 205 ? -14.620 -6.354 4.973 1.00 93.88 205 GLU A O 1
ATOM 1670 N N . PHE A 1 206 ? -13.615 -5.342 3.238 1.00 93.62 206 PHE A N 1
ATOM 1671 C CA . PHE A 1 206 ? -12.383 -6.112 3.365 1.00 93.62 206 PHE A CA 1
ATOM 1672 C C . PHE A 1 206 ? -11.650 -5.812 4.681 1.00 93.62 206 PHE A C 1
ATOM 1674 O O . PHE A 1 206 ? -11.268 -6.745 5.389 1.00 93.62 206 PHE A O 1
ATOM 1681 N N . ARG A 1 207 ? -11.524 -4.532 5.063 1.00 95.31 207 ARG A N 1
ATOM 1682 C CA . ARG A 1 207 ? -10.957 -4.135 6.365 1.00 95.31 207 ARG A CA 1
ATOM 1683 C C . ARG A 1 207 ? -11.746 -4.738 7.531 1.00 95.31 207 ARG A C 1
ATOM 1685 O O . ARG A 1 207 ? -11.149 -5.364 8.400 1.00 95.31 207 ARG A O 1
ATOM 1692 N N . ILE A 1 208 ? -13.077 -4.638 7.515 1.00 96.62 208 ILE A N 1
ATOM 1693 C CA . ILE A 1 208 ? -13.945 -5.237 8.542 1.00 96.62 208 ILE A CA 1
ATOM 1694 C C . ILE A 1 208 ? -13.726 -6.750 8.612 1.00 96.62 208 ILE A C 1
ATOM 1696 O O . ILE A 1 208 ? -13.518 -7.277 9.698 1.00 96.62 208 ILE A O 1
ATOM 1700 N N . LYS A 1 209 ? -13.687 -7.450 7.472 1.00 95.12 209 LYS A N 1
ATOM 1701 C CA . LYS A 1 209 ? -13.430 -8.897 7.430 1.00 95.12 209 LYS A CA 1
ATOM 1702 C C . LYS A 1 209 ? -12.086 -9.260 8.070 1.00 95.12 209 LYS A C 1
ATOM 1704 O O . LYS A 1 209 ? -12.020 -10.218 8.839 1.00 95.12 209 LYS A O 1
ATOM 1709 N N . CYS A 1 210 ? -11.028 -8.511 7.760 1.00 93.31 210 CYS A N 1
ATOM 1710 C CA . CYS A 1 210 ? -9.701 -8.704 8.346 1.00 93.31 210 CYS A CA 1
ATOM 1711 C C . CYS A 1 210 ? -9.696 -8.459 9.860 1.00 93.31 210 CYS A C 1
ATOM 1713 O O . CYS A 1 210 ? -9.064 -9.224 10.589 1.00 93.31 210 CYS A O 1
ATOM 1715 N N . LEU A 1 211 ? -10.438 -7.450 10.320 1.00 94.56 211 LEU A N 1
ATOM 1716 C CA . LEU A 1 211 ? -10.582 -7.091 11.727 1.00 94.56 211 LEU A CA 1
ATOM 1717 C C . LEU A 1 211 ? -11.359 -8.144 12.537 1.00 94.56 211 LEU A C 1
ATOM 1719 O O . LEU A 1 211 ? -10.958 -8.522 13.636 1.00 94.56 211 LEU A O 1
ATOM 1723 N N . THR A 1 212 ? -12.480 -8.630 12.002 1.00 91.94 212 THR A N 1
ATOM 1724 C CA . THR A 1 212 ? -13.390 -9.534 12.726 1.00 91.94 212 THR A CA 1
ATOM 1725 C C . THR A 1 212 ? -12.963 -10.997 12.671 1.00 91.94 212 THR A C 1
ATOM 1727 O O . THR A 1 212 ? -13.461 -11.812 13.442 1.00 91.94 212 THR A O 1
ATOM 1730 N N . ASN A 1 213 ? -12.063 -11.367 11.761 1.00 89.94 213 ASN A N 1
ATOM 1731 C CA . ASN A 1 213 ? -11.551 -12.729 11.690 1.00 89.94 213 ASN A CA 1
ATOM 1732 C C . ASN A 1 213 ? -10.602 -13.010 12.870 1.00 89.94 213 ASN A C 1
ATOM 1734 O O . ASN A 1 213 ? -9.492 -12.484 12.937 1.00 89.94 213 ASN A O 1
ATOM 1738 N N . GLN A 1 214 ? -11.032 -13.891 13.778 1.00 83.88 214 GLN A N 1
ATOM 1739 C CA . GLN A 1 214 ? -10.271 -14.313 14.963 1.00 83.88 214 GLN A CA 1
ATOM 1740 C C . GLN A 1 214 ? -8.924 -14.966 14.634 1.00 83.88 214 GLN A C 1
ATOM 1742 O O . GLN A 1 214 ? -8.023 -14.965 15.461 1.00 83.88 214 GLN A O 1
ATOM 1747 N N . ARG A 1 215 ? -8.772 -15.520 13.425 1.00 86.00 215 ARG A N 1
ATOM 1748 C CA . ARG A 1 215 ? -7.519 -16.139 12.972 1.00 86.00 215 ARG A CA 1
ATOM 1749 C C . ARG A 1 215 ? -6.577 -15.157 12.280 1.00 86.00 215 ARG A C 1
ATOM 1751 O O . ARG A 1 215 ? -5.494 -15.561 11.865 1.00 86.00 215 ARG A O 1
ATOM 1758 N N . SER A 1 216 ? -6.986 -13.902 12.095 1.00 85.12 216 SER A N 1
ATOM 1759 C CA . SER A 1 216 ? -6.108 -12.886 11.520 1.00 85.12 216 SER A CA 1
ATOM 1760 C C . SER A 1 216 ? -4.919 -12.636 12.453 1.00 85.12 216 SER A C 1
ATOM 1762 O O . SER A 1 216 ? -5.133 -12.414 13.644 1.00 85.12 216 SER A O 1
ATOM 1764 N N . PRO A 1 217 ? -3.681 -12.599 11.932 1.00 85.69 217 PRO A N 1
ATOM 1765 C CA . PRO A 1 217 ? -2.530 -12.130 12.693 1.00 85.69 217 PRO A CA 1
ATOM 1766 C C . PRO A 1 217 ? -2.759 -10.726 13.267 1.00 85.69 217 PRO A C 1
ATOM 1768 O O . PRO A 1 217 ? -3.430 -9.898 12.644 1.00 85.69 217 PRO A O 1
ATOM 1771 N N . VAL A 1 218 ? -2.138 -10.429 14.412 1.00 80.75 218 VAL A N 1
ATOM 1772 C CA . VAL A 1 218 ? -2.254 -9.131 15.106 1.00 80.75 218 VAL A CA 1
ATOM 1773 C C . VAL A 1 218 ? -1.970 -7.956 14.166 1.00 80.75 218 VAL A C 1
ATOM 1775 O O . VAL A 1 218 ? -2.702 -6.973 14.171 1.00 80.75 218 VAL A O 1
ATOM 1778 N N . GLN A 1 219 ? -0.969 -8.068 13.289 1.00 78.19 219 GLN A N 1
ATOM 1779 C CA . GLN A 1 219 ? -0.604 -7.006 12.343 1.00 78.19 219 GLN A CA 1
ATOM 1780 C C . GLN A 1 219 ? -1.699 -6.742 11.298 1.00 78.19 219 GLN A C 1
ATOM 1782 O O . GLN A 1 219 ? -1.905 -5.603 10.885 1.00 78.19 219 GLN A O 1
ATOM 1787 N N . VAL A 1 220 ? -2.419 -7.787 10.878 1.00 85.88 220 VAL A N 1
ATOM 1788 C CA . VAL A 1 220 ? -3.541 -7.677 9.933 1.00 85.88 220 VAL A CA 1
ATOM 1789 C C . VAL A 1 220 ? -4.711 -6.957 10.595 1.00 85.88 220 VAL A C 1
ATOM 1791 O O . VAL A 1 220 ? -5.291 -6.057 9.990 1.00 85.88 220 VAL A O 1
ATOM 1794 N N . GLN A 1 221 ? -5.031 -7.318 11.841 1.00 90.75 221 GLN A N 1
ATOM 1795 C CA . GLN A 1 221 ? -6.076 -6.645 12.614 1.00 90.75 221 GLN A CA 1
ATOM 1796 C C . GLN A 1 221 ? -5.705 -5.184 12.877 1.00 90.75 221 GLN A C 1
ATOM 1798 O O . GLN A 1 221 ? -6.506 -4.303 12.584 1.00 90.75 221 GLN A O 1
ATOM 1803 N N . LEU A 1 222 ? -4.473 -4.915 13.319 1.00 85.62 222 LEU A N 1
ATOM 1804 C CA . LEU A 1 222 ? -3.969 -3.564 13.566 1.00 85.62 222 LEU A CA 1
ATOM 1805 C C . LEU A 1 222 ? -4.078 -2.682 12.316 1.00 85.62 222 LEU A C 1
ATOM 1807 O O . LEU A 1 222 ? -4.619 -1.579 12.372 1.00 85.62 222 LEU A O 1
ATOM 1811 N N . ARG A 1 223 ? -3.620 -3.176 11.160 1.00 85.12 223 ARG A N 1
ATOM 1812 C CA . ARG A 1 223 ? -3.686 -2.411 9.910 1.00 85.12 223 ARG A CA 1
ATOM 1813 C C . ARG A 1 223 ? -5.129 -2.157 9.472 1.00 85.12 223 ARG A C 1
ATOM 1815 O O . ARG A 1 223 ? -5.454 -1.048 9.055 1.00 85.12 223 ARG A O 1
ATOM 1822 N N . ALA A 1 224 ? -6.002 -3.156 9.602 1.00 93.62 224 ALA A N 1
ATOM 1823 C CA . ALA A 1 224 ? -7.422 -3.000 9.312 1.00 93.62 224 ALA A CA 1
ATOM 1824 C C . ALA A 1 224 ? -8.089 -1.958 10.226 1.00 93.62 224 ALA A C 1
ATOM 1826 O O . ALA A 1 224 ? -8.840 -1.120 9.727 1.00 93.62 224 ALA A O 1
ATOM 1827 N N . THR A 1 225 ? -7.778 -1.982 11.525 1.00 93.69 225 THR A N 1
ATOM 1828 C CA . THR A 1 225 ? -8.238 -1.013 12.528 1.00 93.69 225 THR A CA 1
ATOM 1829 C C . THR A 1 225 ? -7.883 0.413 12.125 1.00 93.69 225 THR A C 1
ATOM 1831 O O . THR A 1 225 ? -8.780 1.235 11.942 1.00 93.69 225 THR A O 1
ATOM 1834 N N . LEU A 1 226 ? -6.595 0.677 11.886 1.00 89.19 226 LEU A N 1
ATOM 1835 C CA . LEU A 1 226 ? -6.106 2.004 11.501 1.00 89.19 226 LEU A CA 1
ATOM 1836 C C . LEU A 1 226 ? -6.741 2.488 10.190 1.00 89.19 226 LEU A C 1
ATOM 1838 O O . LEU A 1 226 ? -7.137 3.648 10.070 1.00 89.19 226 LEU A O 1
ATOM 1842 N N . GLY A 1 227 ? -6.897 1.589 9.212 1.00 90.00 227 GLY A N 1
ATOM 1843 C CA . GLY A 1 227 ? -7.596 1.895 7.967 1.00 90.00 227 GLY A CA 1
ATOM 1844 C C . GLY A 1 227 ? -9.053 2.311 8.205 1.00 90.00 227 GLY A C 1
ATOM 1845 O O . GLY A 1 227 ? -9.511 3.305 7.646 1.00 90.00 227 GLY A O 1
ATOM 1846 N N . LEU A 1 228 ? -9.790 1.598 9.063 1.00 94.75 228 LEU A N 1
ATOM 1847 C CA . LEU A 1 228 ? -11.172 1.961 9.399 1.00 94.75 228 LEU A CA 1
ATOM 1848 C C . LEU A 1 228 ? -11.263 3.291 10.151 1.00 94.75 228 LEU A C 1
ATOM 1850 O O . LEU A 1 228 ? -12.203 4.040 9.892 1.00 94.75 228 LEU A O 1
ATOM 1854 N N . GLY A 1 229 ? -10.305 3.609 11.026 1.00 90.50 229 GLY A N 1
ATOM 1855 C CA . GLY A 1 229 ? -10.187 4.932 11.646 1.00 90.50 229 GLY A CA 1
ATOM 1856 C C . GLY A 1 229 ? -10.009 6.035 10.608 1.00 90.50 229 GLY A C 1
ATOM 1857 O O . GLY A 1 229 ? -10.774 6.989 10.567 1.00 90.50 229 GLY A O 1
ATOM 1858 N N . ARG A 1 230 ? -9.065 5.860 9.679 1.00 86.88 230 ARG A N 1
ATOM 1859 C CA . ARG A 1 230 ? -8.751 6.867 8.656 1.00 86.88 230 ARG A CA 1
ATOM 1860 C C . ARG A 1 230 ? -9.918 7.186 7.713 1.00 86.88 230 ARG A C 1
ATOM 1862 O O . ARG A 1 230 ? -10.070 8.339 7.323 1.00 86.88 230 ARG A O 1
ATOM 1869 N N . PHE A 1 231 ? -10.700 6.189 7.294 1.00 86.25 231 PHE A N 1
ATOM 1870 C CA . PHE A 1 231 ? -11.731 6.372 6.253 1.00 86.25 231 PHE A CA 1
ATOM 1871 C C . PHE A 1 231 ? -13.160 6.524 6.781 1.00 86.25 231 PHE A C 1
ATOM 1873 O O . PHE A 1 231 ? -14.068 6.810 6.005 1.00 86.25 231 PHE A O 1
ATOM 1880 N N . GLN A 1 232 ? -13.360 6.343 8.084 1.00 89.69 232 GLN A N 1
ATOM 1881 C CA . GLN A 1 232 ? -14.542 6.803 8.812 1.00 89.69 232 GLN A CA 1
ATOM 1882 C C . GLN A 1 232 ? -15.909 6.316 8.300 1.00 89.69 232 GLN A C 1
ATOM 1884 O O . GLN A 1 232 ? -16.902 7.041 8.319 1.00 89.69 232 GLN A O 1
ATOM 1889 N N . SER A 1 233 ? -16.009 5.059 7.857 1.00 92.88 233 SER A N 1
ATOM 1890 C CA . SER A 1 233 ? -17.310 4.510 7.445 1.00 92.88 233 SER A CA 1
ATOM 1891 C C . SER A 1 233 ? -18.190 4.153 8.658 1.00 92.88 233 SER A C 1
ATOM 1893 O O . SER A 1 233 ? -17.682 3.546 9.602 1.00 92.88 233 SER A O 1
ATOM 1895 N N . PRO A 1 234 ? -19.517 4.400 8.641 1.00 92.69 234 PRO A N 1
ATOM 1896 C CA . PRO A 1 234 ? -20.398 4.045 9.764 1.00 92.69 234 PRO A CA 1
ATOM 1897 C C . PRO A 1 234 ? -20.336 2.561 10.162 1.00 92.69 234 PRO A C 1
ATOM 1899 O O . PRO A 1 234 ? -20.360 2.217 11.341 1.00 92.69 234 PRO A O 1
ATOM 1902 N N . ARG A 1 235 ? -20.197 1.662 9.176 1.00 94.12 235 ARG A N 1
ATOM 1903 C CA . ARG A 1 235 ? -19.994 0.223 9.426 1.00 94.12 235 ARG A CA 1
ATOM 1904 C C . ARG A 1 235 ? -18.624 -0.070 10.042 1.00 94.12 235 ARG A C 1
ATOM 1906 O O . ARG A 1 235 ? -18.515 -0.987 10.848 1.00 94.12 235 ARG A O 1
ATOM 1913 N N . GLY A 1 236 ? -17.605 0.706 9.676 1.00 94.88 236 GLY A N 1
ATOM 1914 C CA . GLY A 1 236 ? -16.281 0.667 10.289 1.00 94.88 236 GLY A CA 1
ATOM 1915 C C . GLY A 1 236 ? -16.330 1.016 11.771 1.00 94.88 236 GLY A C 1
ATOM 1916 O O . GLY A 1 236 ? -15.824 0.241 12.573 1.00 94.88 236 GLY A O 1
ATOM 1917 N N . LEU A 1 237 ? -17.024 2.098 12.142 1.00 95.44 237 LEU A N 1
ATOM 1918 C CA . LEU A 1 237 ? -17.228 2.464 13.548 1.00 95.44 237 LEU A CA 1
ATOM 1919 C C . LEU A 1 237 ? -17.887 1.331 14.336 1.00 95.44 237 LEU A C 1
ATOM 1921 O O . LEU A 1 237 ? -17.373 0.922 15.370 1.00 95.44 237 LEU A O 1
ATOM 1925 N N . ALA A 1 238 ? -18.984 0.772 13.819 1.00 94.88 238 ALA A N 1
ATOM 1926 C CA . ALA A 1 238 ? -19.670 -0.341 14.476 1.00 94.88 238 ALA A CA 1
ATOM 1927 C C . ALA A 1 238 ? -18.749 -1.562 14.680 1.00 94.88 238 ALA A C 1
ATOM 1929 O O . ALA A 1 238 ? -18.796 -2.212 15.727 1.00 94.88 238 ALA A O 1
ATOM 1930 N N . ALA A 1 239 ? -17.881 -1.856 13.705 1.00 96.25 239 ALA A N 1
ATOM 1931 C CA . ALA A 1 239 ? -16.899 -2.931 13.813 1.00 96.25 239 ALA A CA 1
ATOM 1932 C C . ALA A 1 239 ? -15.811 -2.633 14.861 1.00 96.25 239 ALA A C 1
ATOM 1934 O O . ALA A 1 239 ? -15.455 -3.529 15.622 1.00 96.25 239 ALA A O 1
ATOM 1935 N N . LEU A 1 240 ? -15.321 -1.391 14.942 1.00 96.50 240 LEU A N 1
ATOM 1936 C CA . LEU A 1 240 ? -14.348 -0.962 15.954 1.00 96.50 240 LEU A CA 1
ATOM 1937 C C . LEU A 1 240 ? -14.935 -1.024 17.372 1.00 96.50 240 LEU A C 1
ATOM 1939 O O . LEU A 1 240 ? -14.287 -1.542 18.277 1.00 96.50 240 LEU A O 1
ATOM 1943 N N . ILE A 1 241 ? -16.182 -0.581 17.560 1.00 95.56 241 ILE A N 1
ATOM 1944 C CA . ILE A 1 241 ? -16.886 -0.686 18.849 1.00 95.56 241 ILE A CA 1
ATOM 1945 C C . ILE A 1 241 ? -17.068 -2.151 19.256 1.00 95.56 241 ILE A C 1
ATOM 1947 O O . ILE A 1 241 ? -16.820 -2.518 20.402 1.00 95.56 241 ILE A O 1
ATOM 1951 N N . SER A 1 242 ? -17.437 -3.012 18.307 1.00 94.62 242 SER A N 1
ATOM 1952 C CA . SER A 1 242 ? -17.549 -4.451 18.572 1.00 94.62 242 SER A CA 1
ATOM 1953 C C . SER A 1 242 ? -16.194 -5.076 18.922 1.00 94.62 242 SER A C 1
ATOM 1955 O O . SER A 1 242 ? -16.136 -6.005 19.720 1.00 94.62 242 SER A O 1
ATOM 1957 N N . LEU A 1 243 ? -15.098 -4.582 18.335 1.00 94.56 243 LEU A N 1
ATOM 1958 C CA . LEU A 1 243 ? -13.748 -5.077 18.601 1.00 94.56 243 LEU A CA 1
ATOM 1959 C C . LEU A 1 243 ? -13.311 -4.797 20.040 1.00 94.56 243 LEU A C 1
ATOM 1961 O O . LEU A 1 243 ? -12.825 -5.708 20.700 1.00 94.56 243 LEU A O 1
ATOM 1965 N N . ILE A 1 244 ? -13.484 -3.566 20.531 1.00 93.50 244 ILE A N 1
ATOM 1966 C CA . ILE A 1 244 ? -12.997 -3.185 21.867 1.00 93.50 244 ILE A CA 1
ATOM 1967 C C . ILE A 1 244 ? -13.724 -3.931 22.997 1.00 93.50 244 ILE A C 1
ATOM 1969 O O . ILE A 1 244 ? -13.173 -4.085 24.082 1.00 93.50 244 ILE A O 1
ATOM 1973 N N . GLN A 1 245 ? -14.930 -4.442 22.735 1.00 91.12 245 GLN A N 1
ATOM 1974 C CA . GLN A 1 245 ? -15.723 -5.242 23.676 1.00 91.12 245 GLN A CA 1
ATOM 1975 C C . GLN A 1 245 ? -15.308 -6.715 23.745 1.00 91.12 245 GLN A C 1
ATOM 1977 O O . GLN A 1 245 ? -15.819 -7.456 24.580 1.00 91.12 245 GLN A O 1
ATOM 1982 N N . ARG A 1 246 ? -14.424 -7.166 22.854 1.00 90.44 246 ARG A N 1
ATOM 1983 C CA . ARG A 1 246 ? -13.938 -8.544 22.853 1.00 90.44 246 ARG A CA 1
ATOM 1984 C C . ARG A 1 246 ? -12.823 -8.725 23.879 1.00 90.44 246 ARG A C 1
ATOM 1986 O O . ARG A 1 246 ? -12.031 -7.811 24.105 1.00 90.44 246 ARG A O 1
ATOM 1993 N N . ASP A 1 247 ? -12.751 -9.923 24.451 1.00 86.62 247 ASP A N 1
ATOM 1994 C CA . ASP A 1 247 ? -11.700 -10.322 25.401 1.00 86.62 247 ASP A CA 1
ATOM 1995 C C . ASP A 1 247 ? -10.582 -11.147 24.735 1.00 86.62 247 ASP A C 1
ATOM 1997 O O . ASP A 1 247 ? -9.557 -11.420 25.347 1.00 86.62 247 ASP A O 1
ATOM 2001 N N . ASP A 1 248 ? -10.764 -11.552 23.472 1.00 86.81 248 ASP A N 1
ATOM 2002 C CA . ASP A 1 248 ? -9.806 -12.350 22.691 1.00 86.81 248 ASP A CA 1
ATOM 2003 C C . ASP A 1 248 ? -8.885 -11.500 21.793 1.00 86.81 248 ASP A C 1
ATOM 2005 O O . ASP A 1 248 ? -8.184 -12.034 20.932 1.00 86.81 248 ASP A O 1
ATOM 2009 N N . VAL A 1 249 ? -8.910 -10.175 21.955 1.00 87.06 249 VAL A N 1
ATOM 2010 C CA . VAL A 1 249 ? -8.141 -9.209 21.159 1.00 87.06 249 VAL A CA 1
ATOM 2011 C C . VAL A 1 249 ? -6.996 -8.666 22.007 1.00 87.06 249 VAL A C 1
ATOM 2013 O O . VAL A 1 249 ? -7.180 -8.379 23.184 1.00 87.06 249 VAL A O 1
ATOM 2016 N N . THR A 1 250 ? -5.812 -8.514 21.414 1.00 87.06 250 THR A N 1
ATOM 2017 C CA . THR A 1 250 ? -4.648 -7.980 22.131 1.00 87.06 250 THR A CA 1
ATOM 2018 C C . THR A 1 250 ? -4.831 -6.505 22.483 1.00 87.06 250 THR A C 1
ATOM 2020 O O . THR A 1 250 ? -5.400 -5.741 21.698 1.00 87.06 250 THR A O 1
ATOM 2023 N N . ASP A 1 251 ? -4.267 -6.076 23.613 1.00 85.12 251 ASP A N 1
ATOM 2024 C CA . ASP A 1 251 ? -4.381 -4.692 24.093 1.00 85.12 251 ASP A CA 1
ATOM 2025 C C . ASP A 1 251 ? -3.880 -3.670 23.065 1.00 85.12 251 ASP A C 1
ATOM 2027 O O . ASP A 1 251 ? -4.506 -2.632 22.869 1.00 85.12 251 ASP A O 1
ATOM 2031 N N . ASN A 1 252 ? -2.837 -4.006 22.298 1.00 80.25 252 ASN A N 1
ATOM 2032 C CA . ASN A 1 252 ? -2.339 -3.167 21.201 1.00 80.25 252 ASN A CA 1
ATOM 2033 C C . ASN A 1 252 ? -3.399 -2.905 20.117 1.00 80.25 252 ASN A C 1
ATOM 2035 O O . ASN A 1 252 ? -3.498 -1.797 19.589 1.00 80.25 252 ASN A O 1
ATOM 2039 N N . VAL A 1 253 ? -4.196 -3.917 19.762 1.00 86.50 253 VAL A N 1
ATOM 2040 C CA . VAL A 1 253 ? -5.260 -3.782 18.757 1.00 86.50 253 VAL A CA 1
ATOM 2041 C C . VAL A 1 253 ? -6.463 -3.040 19.342 1.00 86.50 253 VAL A C 1
ATOM 2043 O O . VAL A 1 253 ? -7.077 -2.238 18.637 1.00 86.50 253 VAL A O 1
ATOM 2046 N N . VAL A 1 254 ? -6.774 -3.256 20.625 1.00 89.56 254 VAL A N 1
ATOM 2047 C CA . VAL A 1 254 ? -7.811 -2.503 21.350 1.00 89.56 254 VAL A CA 1
ATOM 2048 C C . VAL A 1 254 ? -7.449 -1.021 21.420 1.00 89.56 254 VAL A C 1
ATOM 2050 O O . VAL A 1 254 ? -8.273 -0.174 21.085 1.00 89.56 254 VAL A O 1
ATOM 2053 N N . ALA A 1 255 ? -6.214 -0.697 21.790 1.00 85.25 255 ALA A N 1
ATOM 2054 C CA . ALA A 1 255 ? -5.750 0.674 21.919 1.00 85.25 255 ALA A CA 1
ATOM 2055 C C . ALA A 1 255 ? -5.752 1.409 20.564 1.00 85.25 255 ALA A C 1
ATOM 2057 O O . ALA A 1 255 ? -6.290 2.511 20.468 1.00 85.25 255 ALA A O 1
ATOM 2058 N N . ALA A 1 256 ? -5.302 0.759 19.483 1.00 85.88 256 ALA A N 1
ATOM 2059 C CA . ALA A 1 256 ? -5.429 1.305 18.128 1.00 85.88 256 ALA A CA 1
ATOM 2060 C C . ALA A 1 256 ? -6.893 1.489 17.686 1.00 85.88 256 ALA A C 1
ATOM 2062 O O . ALA A 1 256 ? -7.206 2.382 16.894 1.00 85.88 256 ALA A O 1
ATOM 2063 N N . ALA A 1 257 ? -7.812 0.647 18.170 1.00 92.75 257 ALA A N 1
ATOM 2064 C CA . ALA A 1 257 ? -9.234 0.794 17.877 1.00 92.75 257 ALA A CA 1
ATOM 2065 C C . ALA A 1 257 ? -9.843 1.973 18.626 1.00 92.75 257 ALA A C 1
ATOM 2067 O O . ALA A 1 257 ? -10.601 2.721 18.016 1.00 92.75 257 ALA A O 1
ATOM 2068 N N . LEU A 1 258 ? -9.468 2.191 19.888 1.00 89.38 258 LEU A N 1
ATOM 2069 C CA . LEU A 1 258 ? -9.835 3.397 20.631 1.00 89.38 258 LEU A CA 1
ATOM 2070 C C . LEU A 1 258 ? -9.327 4.656 19.918 1.00 89.38 258 LEU A C 1
ATOM 2072 O O . LEU A 1 258 ? -10.117 5.562 19.664 1.00 89.38 258 LEU A O 1
ATOM 2076 N N . GLU A 1 259 ? -8.059 4.673 19.498 1.00 86.56 259 GLU A N 1
ATOM 2077 C CA . GLU A 1 259 ? -7.484 5.762 18.694 1.00 86.56 259 GLU A CA 1
ATOM 2078 C C . GLU A 1 259 ? -8.268 5.975 17.388 1.00 86.56 259 GLU A C 1
ATOM 2080 O O . GLU A 1 259 ? -8.609 7.090 17.007 1.00 86.56 259 GLU A O 1
ATOM 2085 N N . SER A 1 260 ? -8.641 4.891 16.712 1.00 90.75 260 SER A N 1
ATOM 2086 C CA . SER A 1 260 ? -9.427 4.970 15.481 1.00 90.75 260 SER A CA 1
ATOM 2087 C C . SER A 1 260 ? -10.841 5.504 15.725 1.00 90.75 260 SER A C 1
ATOM 2089 O O . SER A 1 260 ? -11.345 6.274 14.908 1.00 90.75 260 SER A O 1
ATOM 2091 N N . ILE A 1 261 ? -11.483 5.131 16.838 1.00 92.25 261 ILE A N 1
ATOM 2092 C CA . ILE A 1 261 ? -12.832 5.572 17.222 1.00 92.25 261 ILE A CA 1
ATOM 2093 C C . ILE A 1 261 ? -12.859 7.077 17.475 1.00 92.25 261 ILE A C 1
ATOM 2095 O O . ILE A 1 261 ? -13.791 7.733 17.017 1.00 92.25 261 ILE A O 1
ATOM 2099 N N . VAL A 1 262 ? -11.845 7.645 18.138 1.00 87.12 262 VAL A N 1
ATOM 2100 C CA . VAL A 1 262 ? -11.837 9.088 18.442 1.00 87.12 262 VAL A CA 1
ATOM 2101 C C . VAL A 1 262 ? -11.734 9.971 17.201 1.00 87.12 262 VAL A C 1
ATOM 2103 O O . VAL A 1 262 ? -12.092 11.145 17.253 1.00 87.12 262 VAL A O 1
ATOM 2106 N N . THR A 1 263 ? -11.315 9.410 16.063 1.00 86.88 263 THR A N 1
ATOM 2107 C CA . THR A 1 263 ? -11.339 10.139 14.791 1.00 86.88 263 THR A CA 1
ATOM 2108 C C . THR A 1 263 ? -12.763 10.353 14.260 1.00 86.88 263 THR A C 1
ATOM 2110 O O . THR A 1 263 ? -12.986 11.289 13.492 1.00 86.88 263 THR A O 1
ATOM 2113 N N . TYR A 1 264 ? -13.739 9.528 14.661 1.00 89.00 264 TYR A N 1
ATOM 2114 C CA . TYR A 1 264 ? -15.120 9.637 14.197 1.00 89.00 264 TYR A CA 1
ATOM 2115 C C . TYR A 1 264 ? -15.858 10.777 14.910 1.00 89.00 264 TYR A C 1
ATOM 2117 O O . TYR A 1 264 ? -15.884 10.812 16.145 1.00 89.00 264 TYR A O 1
ATOM 2125 N N . PRO A 1 265 ? -16.551 11.656 14.162 1.00 85.31 265 PRO A N 1
ATOM 2126 C CA . PRO A 1 265 ? -17.426 12.656 14.759 1.00 85.31 265 PRO A CA 1
ATOM 2127 C C . PRO A 1 265 ? -18.467 12.003 15.677 1.00 85.31 265 PRO A C 1
ATOM 2129 O O . PRO A 1 265 ? -19.046 10.973 15.333 1.00 85.31 265 PRO A O 1
ATOM 2132 N N . ASP A 1 266 ? -18.687 12.599 16.848 1.00 85.69 266 ASP A N 1
ATOM 2133 C CA . ASP A 1 266 ? -19.682 12.194 17.852 1.00 85.69 266 ASP A CA 1
ATOM 2134 C C . ASP A 1 266 ? -19.520 10.787 18.462 1.00 85.69 266 ASP A C 1
ATOM 2136 O O . ASP A 1 266 ? -20.279 10.426 19.365 1.00 85.69 266 ASP A O 1
ATOM 2140 N N . ALA A 1 267 ? -18.527 9.994 18.045 1.00 84.56 267 ALA A N 1
ATOM 2141 C CA . ALA A 1 267 ? -18.364 8.623 18.527 1.00 84.56 267 ALA A CA 1
ATOM 2142 C C . ALA A 1 267 ? -18.099 8.554 20.037 1.00 84.56 267 ALA A C 1
ATOM 2144 O O . ALA A 1 267 ? -18.669 7.697 20.710 1.00 84.56 267 ALA A O 1
ATOM 2145 N N . LEU A 1 268 ? -17.314 9.493 20.579 1.00 80.44 268 LEU A N 1
ATOM 2146 C CA . LEU A 1 268 ? -17.067 9.599 22.021 1.00 80.44 268 LEU A CA 1
ATOM 2147 C C . LEU A 1 268 ? -18.363 9.768 22.817 1.00 80.44 268 LEU A C 1
ATOM 2149 O O . LEU A 1 268 ? -18.553 9.102 23.825 1.00 80.44 268 LEU A O 1
ATOM 2153 N N . LYS A 1 269 ? -19.280 10.609 22.332 1.00 79.94 269 LYS A N 1
ATOM 2154 C CA . LYS A 1 269 ? -20.565 10.870 22.990 1.00 79.94 269 LYS A CA 1
ATOM 2155 C C . LYS A 1 269 ? -21.527 9.690 22.860 1.00 79.94 269 LYS A C 1
ATOM 2157 O O . LYS A 1 269 ? -22.291 9.406 23.775 1.00 79.94 269 LYS A O 1
ATOM 2162 N N . LEU A 1 270 ? -21.526 9.028 21.705 1.00 84.38 270 LEU A N 1
ATOM 2163 C CA . LEU A 1 270 ? -22.433 7.915 21.422 1.00 84.38 270 LEU A CA 1
ATOM 2164 C C . LEU A 1 270 ? -22.035 6.621 22.139 1.00 84.38 270 LEU A C 1
ATOM 2166 O O . LEU A 1 270 ? -22.910 5.814 22.446 1.00 84.38 270 LEU A O 1
ATOM 2170 N N . TYR A 1 271 ? -20.740 6.427 22.391 1.00 88.00 271 TYR A N 1
ATOM 2171 C CA . TYR A 1 271 ? -20.188 5.182 22.928 1.00 88.00 271 TYR A CA 1
ATOM 2172 C C . TYR A 1 271 ? -19.369 5.383 24.211 1.00 88.00 271 TYR A C 1
ATOM 2174 O O . TYR A 1 271 ? -18.488 4.582 24.524 1.00 88.00 271 TYR A O 1
ATOM 2182 N N . GLU A 1 272 ? -19.654 6.454 24.954 1.00 85.12 272 GLU A N 1
ATOM 2183 C CA . GLU A 1 272 ? -18.930 6.844 26.168 1.00 85.12 272 GLU A CA 1
ATOM 2184 C C . GLU A 1 272 ? -18.828 5.698 27.185 1.00 85.12 272 GLU A C 1
ATOM 2186 O O . GLU A 1 272 ? -17.748 5.409 27.700 1.00 85.12 272 GLU A O 1
ATOM 2191 N N . GLU A 1 273 ? -19.938 5.008 27.457 1.00 86.25 273 GLU A N 1
ATOM 2192 C CA . GLU A 1 273 ? -19.987 3.918 28.435 1.00 86.25 273 GLU A CA 1
ATOM 2193 C C . GLU A 1 273 ? -19.088 2.743 28.023 1.00 86.25 273 GLU A C 1
ATOM 2195 O O . GLU A 1 273 ? -18.315 2.232 28.837 1.00 86.25 273 GLU A O 1
ATOM 2200 N N . GLN A 1 274 ? -19.144 2.346 26.749 1.00 87.38 274 GLN A N 1
ATOM 2201 C CA . GLN A 1 274 ? -18.332 1.263 26.200 1.00 87.38 274 GLN A CA 1
ATOM 2202 C C . GLN A 1 274 ? -16.843 1.614 26.254 1.00 87.38 274 GLN A C 1
ATOM 2204 O O . GLN A 1 274 ? -16.034 0.789 26.675 1.00 87.38 274 GLN A O 1
ATOM 2209 N N . ILE A 1 275 ? -16.486 2.840 25.864 1.00 85.44 275 ILE A N 1
ATOM 2210 C CA . ILE A 1 275 ? -15.104 3.329 25.881 1.00 85.44 275 ILE A CA 1
ATOM 2211 C C . ILE A 1 275 ? -14.578 3.353 27.318 1.00 85.44 275 ILE A C 1
ATOM 2213 O O . ILE A 1 275 ? -13.536 2.766 27.599 1.00 85.44 275 ILE A O 1
ATOM 2217 N N . ASN A 1 276 ? -15.331 3.935 28.253 1.00 82.06 276 ASN A N 1
ATOM 2218 C CA . ASN A 1 276 ? -14.944 4.003 29.662 1.00 82.06 276 ASN A CA 1
ATOM 2219 C C . ASN A 1 276 ? -14.807 2.618 30.309 1.00 82.06 276 ASN A C 1
ATOM 2221 O O . ASN A 1 276 ? -13.919 2.412 31.139 1.00 82.06 276 ASN A O 1
ATOM 2225 N N . GLY A 1 277 ? -15.658 1.658 29.937 1.00 85.12 277 GLY A N 1
ATOM 2226 C CA . GLY A 1 277 ? -15.532 0.270 30.384 1.00 85.12 277 GLY A CA 1
ATOM 2227 C C . GLY A 1 277 ? -14.204 -0.359 29.955 1.00 85.12 277 GLY A C 1
ATOM 2228 O O . GLY A 1 277 ? -13.536 -1.006 30.762 1.00 85.12 277 GLY A O 1
ATOM 2229 N N . VAL A 1 278 ? -13.785 -0.113 28.713 1.00 85.94 278 VAL A N 1
ATOM 2230 C CA . VAL A 1 278 ? -12.522 -0.627 28.170 1.00 85.94 278 VAL A CA 1
ATOM 2231 C C . VAL A 1 278 ? -11.312 0.074 28.785 1.00 85.94 278 VAL A C 1
ATOM 2233 O O . VAL A 1 278 ? -10.363 -0.610 29.156 1.00 85.94 278 VAL A O 1
ATOM 2236 N N . LEU A 1 279 ? -11.348 1.398 28.965 1.00 82.12 279 LEU A N 1
ATOM 2237 C CA . LEU A 1 279 ? -10.253 2.135 29.613 1.00 82.12 279 LEU A CA 1
ATOM 2238 C C . LEU A 1 279 ? -10.006 1.637 31.043 1.00 82.12 279 LEU A C 1
ATOM 2240 O O . LEU A 1 279 ? -8.862 1.403 31.419 1.00 82.12 279 LEU A O 1
ATOM 2244 N N . LYS A 1 280 ? -11.075 1.368 31.805 1.00 82.81 280 LYS A N 1
ATOM 2245 C CA . LYS A 1 280 ? -10.968 0.746 33.135 1.00 82.81 280 LYS A CA 1
ATOM 2246 C C . LYS A 1 280 ? -10.362 -0.655 33.081 1.00 82.81 280 LYS A C 1
ATOM 2248 O O . LYS A 1 280 ? -9.572 -0.998 33.952 1.00 82.81 280 LYS A O 1
ATOM 2253 N N . ARG A 1 281 ? -10.736 -1.471 32.086 1.00 82.44 281 ARG A N 1
ATOM 2254 C CA . ARG A 1 281 ? -10.184 -2.827 31.901 1.00 82.44 281 ARG A CA 1
ATOM 2255 C C . ARG A 1 281 ? -8.684 -2.792 31.606 1.00 82.44 281 ARG A C 1
ATOM 2257 O O . ARG A 1 281 ? -7.966 -3.648 32.102 1.00 82.44 281 ARG A O 1
ATOM 2264 N N . LEU A 1 282 ? -8.232 -1.813 30.826 1.00 77.31 282 LEU A N 1
ATOM 2265 C CA . LEU A 1 282 ? -6.822 -1.619 30.473 1.00 77.31 282 LEU A CA 1
ATOM 2266 C C . LEU A 1 282 ? -5.990 -0.978 31.599 1.00 77.31 282 LEU A C 1
ATOM 2268 O O . LEU A 1 282 ? -4.844 -0.615 31.361 1.00 77.31 282 LEU A O 1
ATOM 2272 N N . ASP A 1 283 ? -6.577 -0.785 32.788 1.00 76.12 283 ASP A N 1
ATOM 2273 C CA . ASP A 1 283 ? -6.004 -0.009 33.899 1.00 76.12 283 ASP A CA 1
ATOM 2274 C C . ASP A 1 283 ? -5.509 1.385 33.461 1.00 76.12 283 ASP A C 1
ATOM 2276 O O . ASP A 1 283 ? -4.579 1.970 34.016 1.00 76.12 283 ASP A O 1
ATOM 2280 N N . PHE A 1 284 ? -6.145 1.939 32.422 1.00 66.25 284 PHE A N 1
ATOM 2281 C CA . PHE A 1 284 ? -5.792 3.234 31.875 1.00 66.25 284 PHE A CA 1
ATOM 2282 C C . PHE A 1 284 ? -6.525 4.328 32.642 1.00 66.25 284 PHE A C 1
ATOM 2284 O O . PHE A 1 284 ? -7.712 4.595 32.426 1.00 66.25 284 PHE A O 1
ATOM 2291 N N . VAL A 1 285 ? -5.808 4.983 33.550 1.00 54.66 285 VAL A N 1
ATOM 2292 C CA . VAL A 1 285 ? -6.301 6.173 34.243 1.00 54.66 285 VAL A CA 1
ATOM 2293 C C . VAL A 1 285 ? -6.034 7.385 33.352 1.00 54.66 285 VAL A C 1
ATOM 2295 O O . VAL A 1 285 ? -4.902 7.860 33.264 1.00 54.66 285 VAL A O 1
ATOM 2298 N N . LEU A 1 286 ? -7.078 7.901 32.693 1.00 51.19 286 LEU A N 1
ATOM 2299 C CA . LEU A 1 286 ? -7.015 9.236 32.091 1.00 51.19 286 LEU A CA 1
ATOM 2300 C C . LEU A 1 286 ? -6.617 10.235 33.195 1.00 51.19 286 LEU A C 1
ATOM 2302 O O . LEU A 1 286 ? -7.211 10.186 34.279 1.00 51.19 286 LEU A O 1
ATOM 2306 N N . PRO A 1 287 ? -5.625 11.120 32.972 1.00 45.00 287 PRO A N 1
ATOM 2307 C CA . PRO A 1 287 ? -5.303 12.163 33.937 1.00 45.00 287 PRO A CA 1
ATOM 2308 C C . PRO A 1 287 ? -6.583 12.924 34.294 1.00 45.00 287 PRO A C 1
ATOM 2310 O O . PRO A 1 287 ? -7.384 13.209 33.410 1.00 45.00 287 PRO A O 1
ATOM 2313 N N . VAL A 1 288 ? -6.779 13.249 35.575 1.00 43.12 288 VAL A N 1
ATOM 2314 C CA . VAL A 1 288 ? -8.017 13.870 36.104 1.00 43.12 288 VAL A CA 1
ATOM 2315 C C . VAL A 1 288 ? -8.398 15.166 35.361 1.00 43.12 288 VAL A C 1
ATOM 2317 O O . VAL A 1 288 ? -9.568 15.545 35.332 1.00 43.12 288 VAL A O 1
ATOM 2320 N N . ASP A 1 289 ? -7.421 15.792 34.706 1.00 42.56 289 ASP A N 1
ATOM 2321 C CA . ASP A 1 289 ? -7.557 17.039 33.955 1.00 42.56 289 ASP A CA 1
ATOM 2322 C C . ASP A 1 289 ? -7.922 16.822 32.468 1.00 42.56 289 ASP A C 1
ATOM 2324 O O . ASP A 1 289 ? -8.346 17.758 31.794 1.00 42.56 289 ASP A O 1
ATOM 2328 N N . VAL A 1 290 ? -7.813 15.590 31.957 1.00 44.38 290 VAL A N 1
ATOM 2329 C CA . VAL A 1 290 ? -8.243 15.177 30.610 1.00 44.38 290 VAL A CA 1
ATOM 2330 C C . VAL A 1 290 ? -9.646 14.590 30.730 1.00 44.38 290 VAL A C 1
ATOM 2332 O O . VAL A 1 290 ? -9.861 13.377 30.708 1.00 44.38 290 VAL A O 1
ATOM 2335 N N . GLN A 1 291 ? -10.630 15.463 30.923 1.00 50.22 291 GLN A N 1
ATOM 2336 C CA . GLN A 1 291 ? -12.032 15.065 30.817 1.00 50.22 291 GLN A CA 1
ATOM 2337 C C . GLN A 1 291 ? -12.353 14.734 29.350 1.00 50.22 291 GLN A C 1
ATOM 2339 O O . GLN A 1 291 ? -11.737 15.285 28.444 1.00 50.22 291 GLN A O 1
ATOM 2344 N N . LEU A 1 292 ? -13.344 13.872 29.088 1.00 49.69 292 LEU A N 1
ATOM 2345 C CA . LEU A 1 292 ? -13.824 13.540 27.728 1.00 49.69 292 LEU A CA 1
ATOM 2346 C C . LEU A 1 292 ? -14.370 14.757 26.942 1.00 49.69 292 LEU A C 1
ATOM 2348 O O . LEU A 1 292 ? -14.763 14.624 25.785 1.00 49.69 292 LEU A O 1
ATOM 2352 N N . GLU A 1 293 ? -14.385 15.936 27.565 1.00 42.06 293 GLU A N 1
ATOM 2353 C CA . GLU A 1 293 ? -14.630 17.242 26.947 1.00 42.06 293 GLU A CA 1
ATOM 2354 C C . GLU A 1 293 ? -13.380 17.848 26.280 1.00 42.06 293 GLU A C 1
ATOM 2356 O O . GLU A 1 293 ? -13.484 18.862 25.586 1.00 42.06 293 GLU A O 1
ATOM 2361 N N . ALA A 1 294 ? -12.202 17.245 26.468 1.00 47.84 294 ALA A N 1
ATOM 2362 C CA . ALA A 1 294 ? -10.974 17.648 25.801 1.00 47.84 294 ALA A CA 1
ATOM 2363 C C . ALA A 1 294 ? -11.126 17.521 24.273 1.00 47.84 294 ALA A C 1
ATOM 2365 O O . ALA A 1 294 ? -11.804 16.606 23.785 1.00 47.84 294 ALA A O 1
ATOM 2366 N N . PRO A 1 295 ? -10.495 18.410 23.482 1.00 49.72 295 PRO A N 1
ATOM 2367 C CA . PRO A 1 295 ? -10.513 18.300 22.032 1.00 49.72 295 PRO A CA 1
ATOM 2368 C C . PRO A 1 295 ? -10.069 16.890 21.607 1.00 49.72 295 PRO A C 1
ATOM 2370 O O . PRO A 1 295 ? -9.109 16.369 22.180 1.00 49.72 295 PRO A O 1
ATOM 2373 N N . PRO A 1 296 ? -10.680 16.282 20.573 1.00 45.12 296 PRO A N 1
ATOM 2374 C CA . PRO A 1 296 ? -10.318 14.941 20.103 1.00 45.12 296 PRO A CA 1
ATOM 2375 C C . PRO A 1 296 ? -8.807 14.732 19.900 1.00 45.12 296 PRO A C 1
ATOM 2377 O O . PRO A 1 296 ? -8.301 13.632 20.111 1.00 45.12 296 PRO A O 1
ATOM 2380 N N . GLY A 1 297 ? -8.066 15.794 19.557 1.00 43.38 297 GLY A N 1
ATOM 2381 C CA . GLY A 1 297 ? -6.607 15.766 19.427 1.00 43.38 297 GLY A CA 1
ATOM 2382 C C . GLY A 1 297 ? -5.847 15.466 20.726 1.00 43.38 297 GLY A C 1
ATOM 2383 O O . GLY A 1 297 ? -4.839 14.766 20.681 1.00 43.38 297 GLY A O 1
ATOM 2384 N N . GLU A 1 298 ? -6.327 15.921 21.885 1.00 49.12 298 GLU A N 1
ATOM 2385 C CA . GLU A 1 298 ? -5.676 15.652 23.174 1.00 49.12 298 GLU A CA 1
ATOM 2386 C C . GLU A 1 298 ? -5.886 14.193 23.593 1.00 49.12 298 GLU A C 1
ATOM 2388 O O . GLU A 1 298 ? -4.920 13.501 23.905 1.00 49.12 298 GLU A O 1
ATOM 2393 N N . ILE A 1 299 ? -7.110 13.669 23.471 1.00 53.25 299 ILE A N 1
ATOM 2394 C CA . ILE A 1 299 ? -7.424 12.256 23.759 1.00 53.25 299 ILE A CA 1
ATOM 2395 C C . ILE A 1 299 ? -6.644 11.316 22.823 1.00 53.25 299 ILE A C 1
ATOM 2397 O O . ILE A 1 299 ? -6.083 10.318 23.276 1.00 53.25 299 ILE A O 1
ATOM 2401 N N . THR A 1 300 ? -6.547 11.662 21.534 1.00 49.59 300 THR A N 1
ATOM 2402 C CA . THR A 1 300 ? -5.739 10.916 20.548 1.00 49.59 300 THR A CA 1
ATOM 2403 C C . THR A 1 300 ? -4.267 10.872 20.960 1.00 49.59 300 THR A C 1
ATOM 2405 O O . THR A 1 300 ? -3.640 9.819 20.900 1.00 49.59 300 THR A O 1
ATOM 2408 N N . THR A 1 301 ? -3.728 11.994 21.446 1.00 49.25 301 THR A N 1
ATOM 2409 C CA . THR A 1 301 ? -2.333 12.096 21.895 1.00 49.25 301 THR A CA 1
ATOM 2410 C C . THR A 1 301 ? -2.064 11.182 23.095 1.00 49.25 301 THR A C 1
ATOM 2412 O O . THR A 1 301 ? -1.079 10.445 23.096 1.00 49.25 301 THR A O 1
ATOM 2415 N N . TYR A 1 302 ? -2.956 11.150 24.090 1.00 56.97 302 TYR A N 1
ATOM 2416 C CA . TYR A 1 302 ? -2.812 10.262 25.251 1.00 56.97 302 TYR A CA 1
ATOM 2417 C C . TYR A 1 302 ? -2.945 8.776 24.895 1.00 56.97 302 TYR A C 1
ATOM 2419 O O . TYR A 1 302 ? -2.164 7.961 25.389 1.00 56.97 302 TYR A O 1
ATOM 2427 N N . LEU A 1 303 ? -3.882 8.421 24.010 1.00 54.28 303 LEU A N 1
ATOM 2428 C CA . LEU A 1 303 ? -4.017 7.049 23.512 1.00 54.28 303 LEU A CA 1
ATOM 2429 C C . LEU A 1 303 ? -2.775 6.617 22.719 1.00 54.28 303 LEU A C 1
ATOM 2431 O O . LEU A 1 303 ? -2.274 5.518 22.939 1.00 54.28 303 LEU A O 1
ATOM 2435 N N . MET A 1 304 ? -2.212 7.493 21.880 1.00 49.66 304 MET A N 1
ATOM 2436 C CA . MET A 1 304 ? -0.943 7.248 21.183 1.00 49.66 304 MET A CA 1
ATOM 2437 C C . MET A 1 304 ? 0.223 6.999 22.150 1.00 49.66 304 MET A C 1
ATOM 2439 O O . MET A 1 304 ? 1.004 6.068 21.937 1.00 49.66 304 MET A O 1
ATOM 2443 N N . TYR A 1 305 ? 0.353 7.799 23.214 1.00 50.47 305 TYR A N 1
ATOM 2444 C CA . TYR A 1 305 ? 1.395 7.587 24.225 1.00 50.47 305 TYR A CA 1
ATOM 2445 C C . TYR A 1 305 ? 1.235 6.238 24.933 1.00 50.47 305 TYR A C 1
ATOM 2447 O O . TYR A 1 305 ? 2.228 5.541 25.133 1.00 50.47 305 TYR A O 1
ATOM 2455 N N . PHE A 1 306 ? 0.002 5.832 25.241 1.00 54.81 306 PHE A N 1
ATOM 2456 C CA . PHE A 1 306 ? -0.283 4.527 25.839 1.00 54.81 306 PHE A CA 1
ATOM 2457 C C . PHE A 1 306 ? 0.028 3.358 24.897 1.00 54.81 306 PHE A C 1
ATOM 2459 O O . PHE A 1 306 ? 0.653 2.385 25.310 1.00 54.81 306 PHE A O 1
ATOM 2466 N N . VAL A 1 307 ? -0.362 3.455 23.620 1.00 48.38 307 VAL A N 1
ATOM 2467 C CA . VAL A 1 307 ? -0.042 2.450 22.590 1.00 48.38 307 VAL A CA 1
ATOM 2468 C C . VAL A 1 307 ? 1.471 2.303 22.448 1.00 48.38 307 VAL A C 1
ATOM 2470 O O . VAL A 1 307 ? 1.987 1.189 22.434 1.00 48.38 307 VAL A O 1
ATOM 2473 N N . THR A 1 308 ? 2.184 3.427 22.374 1.00 48.84 308 THR A N 1
ATOM 2474 C CA . THR A 1 308 ? 3.640 3.450 22.189 1.00 48.84 308 THR A CA 1
ATOM 2475 C C . THR A 1 308 ? 4.359 2.869 23.407 1.00 48.84 308 THR A C 1
ATOM 2477 O O . THR A 1 308 ? 5.286 2.079 23.246 1.00 48.84 308 THR A O 1
ATOM 2480 N N . ALA A 1 309 ? 3.907 3.203 24.620 1.00 48.16 309 ALA A N 1
ATOM 2481 C CA . ALA A 1 309 ? 4.460 2.668 25.861 1.00 48.16 309 ALA A CA 1
ATOM 2482 C C . ALA A 1 309 ? 4.277 1.144 25.964 1.00 48.16 309 ALA A C 1
ATOM 2484 O O . ALA A 1 309 ? 5.253 0.439 26.201 1.00 48.16 309 ALA A O 1
ATOM 2485 N N . ASN A 1 310 ? 3.074 0.627 25.686 1.00 49.16 310 ASN A N 1
ATOM 2486 C CA . ASN A 1 310 ? 2.802 -0.815 25.742 1.00 49.16 310 ASN A CA 1
ATOM 2487 C C . ASN A 1 310 ? 3.486 -1.607 24.613 1.00 49.16 310 ASN A C 1
ATOM 2489 O O . ASN A 1 310 ? 3.908 -2.745 24.819 1.00 49.16 310 ASN A O 1
ATOM 2493 N N . GLN A 1 311 ? 3.627 -1.025 23.414 1.00 48.62 311 GLN A N 1
ATOM 2494 C CA . GLN A 1 311 ? 4.403 -1.639 22.329 1.00 48.62 311 GLN A CA 1
ATOM 2495 C C . GLN A 1 311 ? 5.885 -1.751 22.697 1.00 48.62 311 GLN A C 1
ATOM 2497 O O . GLN 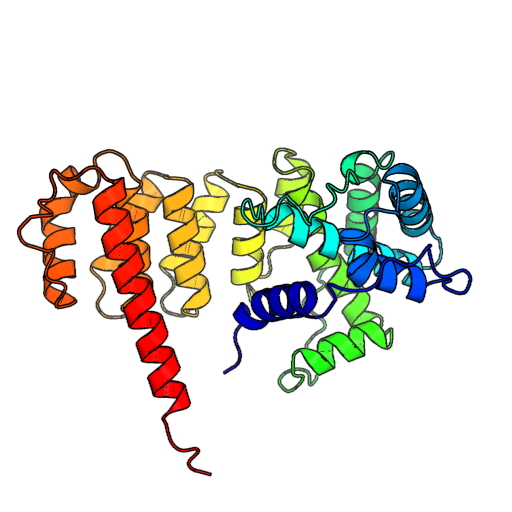A 1 311 ? 6.470 -2.819 22.526 1.00 48.62 311 GLN A O 1
ATOM 2502 N N . LEU A 1 312 ? 6.470 -0.683 23.249 1.00 41.00 312 LEU A N 1
ATOM 2503 C CA . LEU A 1 312 ? 7.855 -0.684 23.722 1.00 41.00 312 LEU A CA 1
ATOM 2504 C C . LEU A 1 312 ? 8.064 -1.684 24.860 1.00 41.00 312 LEU A C 1
ATOM 2506 O O . LEU A 1 312 ? 9.059 -2.400 24.856 1.00 41.00 312 LEU A O 1
ATOM 2510 N N . GLU A 1 313 ? 7.132 -1.772 25.807 1.00 44.91 313 GLU A N 1
ATOM 2511 C CA . GLU A 1 313 ? 7.223 -2.705 26.931 1.00 44.91 313 GLU A CA 1
ATOM 2512 C C . GLU A 1 313 ? 7.161 -4.166 26.459 1.00 44.91 313 GLU A C 1
ATOM 2514 O O . GLU A 1 313 ? 8.032 -4.959 26.813 1.00 44.91 313 GLU A O 1
ATOM 2519 N N . GLY A 1 314 ? 6.243 -4.504 25.546 1.00 45.84 314 GLY A N 1
ATOM 2520 C CA . GLY A 1 314 ? 6.163 -5.846 24.959 1.00 45.84 314 GLY A CA 1
ATOM 2521 C C . GLY A 1 314 ? 7.376 -6.232 24.098 1.00 45.84 314 GLY A C 1
ATOM 2522 O O . GLY A 1 314 ? 7.783 -7.397 24.083 1.00 45.84 314 GLY A O 1
ATOM 2523 N N . GLU A 1 315 ? 7.986 -5.276 23.389 1.00 41.94 315 GLU A N 1
ATOM 2524 C CA . GLU A 1 315 ? 9.226 -5.501 22.631 1.00 41.94 315 GLU A CA 1
ATOM 2525 C C . GLU A 1 315 ? 10.443 -5.660 23.555 1.00 41.94 315 GLU A C 1
ATOM 2527 O O . GLU A 1 315 ? 11.276 -6.544 23.334 1.00 41.94 315 GLU A O 1
ATOM 2532 N N . ILE A 1 316 ? 10.526 -4.864 24.626 1.00 41.91 316 ILE A N 1
ATOM 2533 C CA . ILE A 1 316 ? 11.571 -4.964 25.652 1.00 41.91 316 ILE A CA 1
ATOM 2534 C C . ILE A 1 316 ? 11.465 -6.298 26.400 1.00 41.91 316 ILE A C 1
ATOM 2536 O O . ILE A 1 316 ? 12.478 -6.971 26.578 1.00 41.91 316 ILE A O 1
ATOM 2540 N N . GLU A 1 317 ? 10.265 -6.742 26.774 1.00 43.31 317 GLU A N 1
ATOM 2541 C CA . GLU A 1 317 ? 10.068 -8.041 27.424 1.00 43.31 317 GLU A CA 1
ATOM 2542 C C . GLU A 1 317 ? 10.500 -9.208 26.530 1.00 43.31 317 GLU A C 1
ATOM 2544 O O . GLU A 1 317 ? 11.170 -10.124 27.006 1.00 43.31 317 GLU A O 1
ATOM 2549 N N . GLN A 1 318 ? 10.200 -9.165 25.227 1.00 45.41 318 GLN A N 1
ATOM 2550 C CA . GLN A 1 318 ? 10.669 -10.179 24.273 1.00 45.41 318 GLN A CA 1
ATOM 2551 C C . GLN A 1 318 ? 12.192 -10.181 24.103 1.00 45.41 318 GLN A C 1
ATOM 2553 O O . GLN A 1 318 ? 12.780 -11.248 23.920 1.00 45.41 318 GLN A O 1
ATOM 2558 N N . LEU A 1 319 ? 12.837 -9.014 24.176 1.00 38.69 319 LEU A N 1
ATOM 2559 C CA . LEU A 1 319 ? 14.296 -8.885 24.118 1.00 38.69 319 LEU A CA 1
ATOM 2560 C C . LEU A 1 319 ? 14.986 -9.326 25.417 1.00 38.69 319 LEU A C 1
ATOM 2562 O O . LEU A 1 319 ? 16.145 -9.743 25.381 1.00 38.69 319 LEU A O 1
ATOM 2566 N N . LEU A 1 320 ? 14.287 -9.246 26.552 1.00 38.03 320 LEU A N 1
ATOM 2567 C CA . LEU A 1 320 ? 14.794 -9.626 27.871 1.00 38.03 320 LEU A CA 1
ATOM 2568 C C . LEU A 1 320 ? 14.505 -11.085 28.246 1.00 38.03 320 LEU A C 1
ATOM 2570 O O . LEU A 1 320 ? 15.055 -11.559 29.243 1.00 38.03 320 LEU A O 1
ATOM 2574 N N . GLN A 1 321 ? 13.707 -11.827 27.467 1.00 45.56 321 GLN A N 1
ATOM 2575 C CA . GLN A 1 321 ? 13.605 -13.271 27.665 1.00 45.56 321 GLN A CA 1
ATOM 2576 C C . GLN A 1 321 ? 14.964 -13.913 27.349 1.00 45.56 321 GLN A C 1
ATOM 2578 O O . GLN A 1 321 ? 15.437 -13.827 26.212 1.00 45.56 321 GLN A O 1
ATOM 2583 N N . PRO A 1 322 ? 15.630 -14.562 28.324 1.00 41.81 322 PRO A N 1
ATOM 2584 C CA . PRO A 1 322 ? 16.883 -15.241 28.054 1.00 41.81 322 PRO A CA 1
ATOM 2585 C C . PRO A 1 322 ? 16.619 -16.310 26.997 1.00 41.81 322 PRO A C 1
ATOM 2587 O O . PRO A 1 322 ? 15.711 -17.128 27.156 1.00 41.81 322 PRO A O 1
ATOM 2590 N N . ASN A 1 323 ? 17.407 -16.289 25.918 1.00 44.47 323 ASN A N 1
ATOM 2591 C CA . ASN A 1 323 ? 17.428 -17.349 24.917 1.00 44.47 323 ASN A CA 1
ATOM 2592 C C . ASN A 1 323 ? 17.696 -18.679 25.629 1.00 44.47 323 ASN A C 1
ATOM 2594 O O . ASN A 1 323 ? 18.843 -19.052 25.863 1.00 44.47 323 ASN A O 1
ATOM 2598 N N . SER A 1 324 ? 16.631 -19.385 25.988 1.00 41.28 324 SER A N 1
ATOM 2599 C CA . SER A 1 324 ? 16.688 -20.756 26.464 1.00 41.28 324 SER A CA 1
ATOM 2600 C C . SER A 1 324 ? 16.841 -21.637 25.230 1.00 41.28 324 SER A C 1
ATOM 2602 O O . SER A 1 324 ? 15.882 -22.172 24.677 1.00 41.28 324 SER A O 1
ATOM 2604 N N . ARG A 1 325 ? 18.083 -21.696 24.752 1.00 39.34 325 ARG A N 1
ATOM 2605 C CA . ARG A 1 325 ? 18.607 -22.815 23.979 1.00 39.34 325 ARG A CA 1
ATOM 2606 C C . ARG A 1 325 ? 19.540 -23.617 24.861 1.00 39.34 325 ARG A C 1
ATOM 2608 O O . ARG A 1 325 ? 20.350 -22.976 25.566 1.00 39.34 325 ARG A O 1
#

Sequence (325 aa):
MKTPLFAWIVCLIHILCYHGLSQEIPENLQGIELYDWIGHQAISDVEVSNETLNSILEAGLNSEDRDIQSATLGALAWISVYKSMNLPEYDRFYVQRMVEQIPALKENLIQIWEQNRKQQPDPWIKAESDTTDLNEEAVFMEIRNGRTVWKAQWAWLTIPAVLVTFYPQDPVVHDIVWEAQHPQQPLLTLSLLDVGKFTSTKANEFRIKCLTNQRSPVQVQLRATLGLGRFQSPRGLAALISLIQRDDVTDNVVAAALESIVTYPDALKLYEEQINGVLKRLDFVLPVDVQLEAPPGEITTYLMYFVTANQLEGEIEQLLQPNSR

pLDDT: mean 73.61, std 19.16, range [26.55, 96.62]